Protein AF-A0A6M3L7C9-F1 (afdb_monomer)

Foldseek 3Di:
DPDPPDAFPLVVQLVCLQVPPPPPDPDDDPVVSLVVSLVSNLCCLLVLGAHDLQRVVVCVVPVVQQSRQDDDDQCRVLVSCVSNQVSVSVRSVNSVCSNLVADFQWAAQKAADPVVDGDTDGITTAGARIWDQDPNAIWGFHGADSNNFWTKIFGWDQADADPVRHGDDDTHTPDIDTGGSVNRVVVVVVLVVVLVVVVVVVVVDDVVVVVVCVVVVHDDDPPVVCVVVNVVSCPDPPDD

Secondary structure (DSSP, 8-state):
--------HHHHHHHHHHHHTTTT-SS--HHHHHHHHHHHHHHHHHTT----TTHHHHHHHHTTGGGTSSSSGGGTTHHHHHHHHHTT-HHHHHHHHHHTT----EESSEEE-TTS-S-EESSEE--TTEEEEETTEEEEEEEE-TTSSEEEEEEEPPPPB-TTS-B-S---EEEEEEEEHHHHHHHHHHHHHHHHHHHHHHHH-HHHHHHHHHHHT--PPPHHHHHHHHHHH-------

Solvent-accessible surface area (backbone atoms only — not comparable to full-atom values): 13706 Å² total; per-residue (Å²): 130,85,78,77,83,82,68,38,68,30,51,45,52,37,47,52,51,67,76,56,59,66,80,87,55,97,73,88,54,65,71,60,52,31,50,53,51,41,49,38,50,50,48,26,36,66,72,54,42,54,41,47,56,58,44,49,44,48,45,41,74,73,64,55,27,79,79,41,42,60,52,63,80,94,47,47,36,47,72,56,46,42,48,10,50,73,56,62,19,60,40,45,34,48,5,43,27,54,55,57,58,31,69,85,43,59,43,66,60,30,31,48,56,81,93,76,42,90,56,70,36,76,66,32,66,64,39,76,53,29,28,33,76,52,97,93,36,68,28,31,26,72,48,65,45,83,77,36,65,32,35,34,32,36,26,61,48,85,55,56,56,47,99,86,66,48,73,43,86,73,90,44,76,66,47,82,43,80,45,33,61,66,52,45,52,51,52,52,52,50,51,53,52,49,54,50,51,51,56,53,41,64,77,64,39,77,75,54,47,59,56,51,28,65,73,68,73,45,88,74,72,54,76,73,53,38,54,57,50,48,58,68,70,54,68,78,86,74,85,127

Structure (mmCIF, N/CA/C/O backbone):
data_AF-A0A6M3L7C9-F1
#
_entry.id   AF-A0A6M3L7C9-F1
#
loop_
_atom_site.group_PDB
_atom_site.id
_atom_site.type_symbol
_atom_site.label_atom_id
_atom_site.label_alt_id
_atom_site.label_comp_id
_atom_site.label_asym_id
_atom_site.label_entity_id
_atom_site.label_seq_id
_atom_site.pdbx_PDB_ins_code
_atom_site.Cartn_x
_atom_site.Cartn_y
_atom_site.Cartn_z
_atom_site.occupancy
_atom_site.B_iso_or_equiv
_atom_site.auth_seq_id
_atom_site.auth_comp_id
_atom_site.auth_asym_id
_atom_site.auth_atom_id
_atom_site.pdbx_PDB_model_num
ATOM 1 N N . MET A 1 1 ? 18.687 -25.928 -23.559 1.00 41.38 1 MET A N 1
ATOM 2 C CA . MET A 1 1 ? 17.571 -25.074 -24.014 1.00 41.38 1 MET A CA 1
ATOM 3 C C . MET A 1 1 ? 17.265 -24.131 -22.871 1.00 41.38 1 MET A C 1
ATOM 5 O O . MET A 1 1 ? 16.920 -24.628 -21.810 1.00 41.38 1 MET A O 1
ATOM 9 N N . GLU A 1 2 ? 17.475 -22.826 -23.037 1.00 45.19 2 GLU A N 1
ATOM 10 C CA . GLU A 1 2 ? 16.994 -21.849 -22.053 1.00 45.19 2 GLU A CA 1
ATOM 11 C C . GLU A 1 2 ? 15.467 -21.829 -22.102 1.00 45.19 2 GLU A C 1
ATOM 13 O O . GLU A 1 2 ? 14.866 -21.606 -23.156 1.00 45.19 2 GLU A O 1
ATOM 18 N N . GLU A 1 3 ? 14.839 -22.120 -20.970 1.00 54.12 3 GLU A N 1
ATOM 19 C CA . GLU A 1 3 ? 13.403 -21.968 -20.804 1.00 54.12 3 GLU A CA 1
ATOM 20 C C . GLU A 1 3 ? 13.074 -20.475 -20.915 1.00 54.12 3 GLU A C 1
ATOM 22 O O . GLU A 1 3 ? 13.561 -19.656 -20.135 1.00 54.12 3 GLU A O 1
ATOM 27 N N . LYS A 1 4 ? 12.294 -20.089 -21.932 1.00 68.06 4 LYS A N 1
ATOM 28 C CA . LYS A 1 4 ? 11.839 -18.702 -22.059 1.00 68.06 4 LYS A CA 1
ATOM 29 C C . LYS A 1 4 ? 10.981 -18.380 -20.843 1.00 68.06 4 LYS A C 1
ATOM 31 O O . LYS A 1 4 ? 9.890 -18.930 -20.710 1.00 68.06 4 LYS A O 1
ATOM 36 N N . VAL A 1 5 ? 11.462 -17.469 -19.998 1.00 76.56 5 VAL A N 1
ATOM 37 C CA . VAL A 1 5 ? 10.708 -16.961 -18.849 1.00 76.56 5 VAL A CA 1
ATOM 38 C C . VAL A 1 5 ? 9.358 -16.447 -19.346 1.00 76.56 5 VAL A C 1
ATOM 40 O O . VAL A 1 5 ? 9.282 -15.501 -20.135 1.00 76.56 5 VAL A O 1
ATOM 43 N N . LYS A 1 6 ? 8.283 -17.112 -18.922 1.00 89.69 6 LYS A N 1
ATOM 44 C CA . LYS A 1 6 ? 6.919 -16.716 -19.257 1.00 89.69 6 LYS A CA 1
ATOM 45 C C . LYS A 1 6 ? 6.535 -15.539 -18.367 1.00 89.69 6 LYS A C 1
ATOM 47 O O . LYS A 1 6 ? 6.359 -15.708 -17.169 1.00 89.69 6 LYS A O 1
ATOM 52 N N . LEU A 1 7 ? 6.419 -14.358 -18.965 1.00 94.94 7 LEU A N 1
ATOM 53 C CA . LEU A 1 7 ? 6.000 -13.143 -18.267 1.00 94.94 7 LEU A CA 1
ATOM 54 C C . LEU A 1 7 ? 4.486 -13.160 -18.015 1.00 94.94 7 LEU A C 1
ATOM 56 O O . LEU A 1 7 ? 3.722 -13.615 -18.877 1.00 94.94 7 LEU A O 1
ATOM 60 N N . SER A 1 8 ? 4.044 -12.618 -16.881 1.00 97.12 8 SER A N 1
ATOM 61 C CA . SER A 1 8 ? 2.622 -12.385 -16.611 1.00 97.12 8 SER A CA 1
ATOM 62 C C . SER A 1 8 ? 2.019 -11.384 -17.615 1.00 97.12 8 SER A C 1
ATOM 64 O O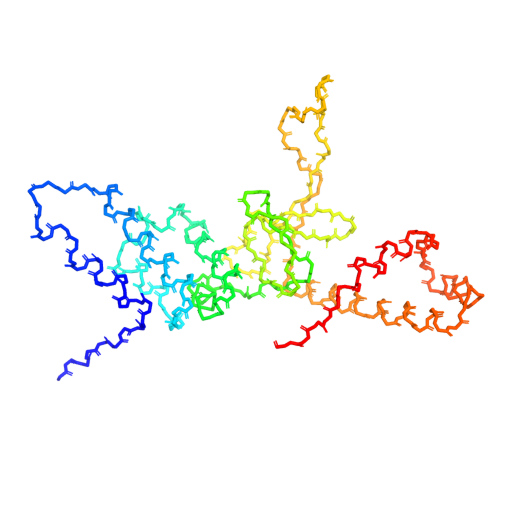 . SER A 1 8 ? 2.759 -10.600 -18.220 1.00 97.12 8 SER A O 1
ATOM 66 N N . PRO A 1 9 ? 0.687 -11.353 -17.812 1.00 97.56 9 PRO A N 1
ATOM 67 C CA . PRO A 1 9 ? 0.050 -10.374 -18.696 1.00 97.56 9 PRO A CA 1
ATOM 68 C C . PRO A 1 9 ? 0.414 -8.919 -18.365 1.00 97.56 9 PRO A C 1
ATOM 70 O O . PRO A 1 9 ? 0.680 -8.129 -19.271 1.00 97.56 9 PRO A O 1
ATOM 73 N N . ALA A 1 10 ? 0.480 -8.573 -17.077 1.00 97.69 10 ALA A N 1
ATOM 74 C CA . ALA A 1 10 ? 0.851 -7.232 -16.644 1.00 97.69 10 ALA A CA 1
ATOM 75 C C . ALA A 1 10 ? 2.303 -6.884 -17.007 1.00 97.69 10 ALA A C 1
ATOM 77 O O . ALA A 1 10 ? 2.578 -5.808 -17.545 1.00 97.69 10 ALA A O 1
ATOM 78 N N . VAL A 1 11 ? 3.233 -7.814 -16.769 1.00 97.75 11 VAL A N 1
ATOM 79 C CA . VAL A 1 11 ? 4.648 -7.621 -17.104 1.00 97.75 11 VAL A CA 1
ATOM 80 C C . VAL A 1 11 ? 4.854 -7.593 -18.616 1.00 97.75 11 VAL A C 1
ATOM 82 O O . VAL A 1 11 ? 5.661 -6.800 -19.088 1.00 97.75 11 VAL A O 1
ATOM 85 N N . GLN A 1 12 ? 4.097 -8.369 -19.399 1.00 97.75 12 GLN A N 1
ATOM 86 C CA . GLN A 1 12 ? 4.143 -8.304 -20.865 1.00 97.75 12 GLN A CA 1
ATOM 87 C C . GLN A 1 12 ? 3.828 -6.897 -21.391 1.00 97.75 12 GLN A C 1
ATOM 89 O O . GLN A 1 12 ? 4.500 -6.436 -22.311 1.00 97.75 12 GLN A O 1
ATOM 94 N N . LEU A 1 13 ? 2.854 -6.186 -20.809 1.00 97.62 13 LEU A N 1
ATOM 95 C CA . LEU A 1 13 ? 2.545 -4.812 -21.221 1.00 97.62 13 LEU A CA 1
ATOM 96 C C . LEU A 1 13 ? 3.715 -3.855 -20.942 1.00 97.62 13 LEU A C 1
ATOM 98 O O . LEU A 1 13 ? 4.108 -3.082 -21.818 1.00 97.62 13 LEU A O 1
ATOM 102 N N . VAL A 1 14 ? 4.300 -3.934 -19.744 1.00 97.19 14 VAL A N 1
ATOM 103 C CA . VAL A 1 14 ? 5.471 -3.126 -19.360 1.00 97.19 14 VAL A CA 1
ATOM 104 C C . VAL A 1 14 ? 6.671 -3.456 -20.257 1.00 97.19 14 VAL A C 1
ATOM 106 O O . VAL A 1 14 ? 7.327 -2.552 -20.775 1.00 97.19 14 VAL A O 1
ATOM 109 N N . ASP A 1 15 ? 6.915 -4.742 -20.508 1.00 96.44 15 ASP A N 1
ATOM 110 C CA . ASP A 1 15 ? 7.990 -5.250 -21.361 1.00 96.44 15 ASP A CA 1
ATOM 111 C C . ASP A 1 15 ? 7.852 -4.781 -22.817 1.00 96.44 15 ASP A C 1
ATOM 113 O O . ASP A 1 15 ? 8.835 -4.367 -23.439 1.00 96.44 15 ASP A O 1
ATOM 117 N N . LEU A 1 16 ? 6.628 -4.772 -23.354 1.00 95.12 16 LEU A N 1
ATOM 118 C CA . LEU A 1 16 ? 6.343 -4.252 -24.690 1.00 95.12 16 LEU A CA 1
ATOM 119 C C . LEU A 1 16 ? 6.720 -2.773 -24.807 1.00 95.12 16 LEU A C 1
ATOM 121 O O . LEU A 1 16 ? 7.355 -2.391 -25.796 1.00 95.12 16 LEU A O 1
A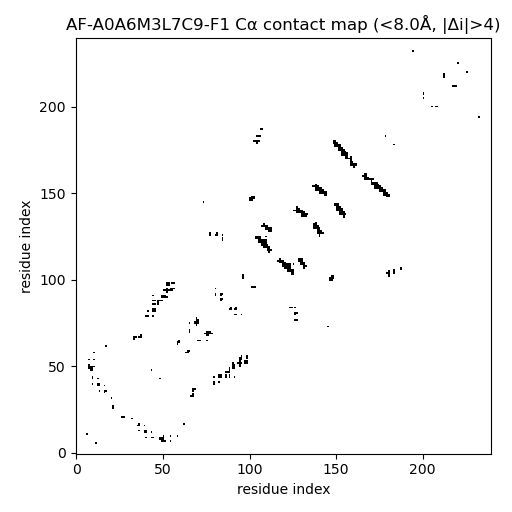TOM 125 N N . VAL A 1 17 ? 6.373 -1.954 -23.809 1.00 94.50 17 VAL A N 1
ATOM 126 C CA . VAL A 1 17 ? 6.731 -0.527 -23.776 1.00 94.50 17 VAL A CA 1
ATOM 127 C C . VAL A 1 17 ? 8.237 -0.349 -23.608 1.00 94.50 17 VAL A C 1
ATOM 129 O O . VAL A 1 17 ? 8.841 0.413 -24.369 1.00 94.50 17 VAL A O 1
ATOM 132 N N . TRP A 1 18 ? 8.863 -1.083 -22.686 1.00 93.50 18 TRP A N 1
ATOM 133 C CA . TRP A 1 18 ? 10.307 -1.047 -22.449 1.00 93.50 18 TRP A CA 1
ATOM 134 C C . TRP A 1 18 ? 11.102 -1.360 -23.720 1.00 93.50 18 TRP A C 1
ATOM 136 O O . TRP A 1 18 ? 11.956 -0.579 -24.139 1.00 93.50 18 TRP A O 1
ATOM 146 N N . ARG A 1 19 ? 10.780 -2.475 -24.386 1.00 90.81 19 ARG A N 1
ATOM 147 C CA . ARG A 1 19 ? 11.529 -2.959 -25.552 1.00 90.81 19 ARG A CA 1
ATOM 148 C C . ARG A 1 19 ? 11.301 -2.140 -26.810 1.00 90.81 19 ARG A C 1
ATOM 150 O O . ARG A 1 19 ? 12.138 -2.216 -27.704 1.00 90.81 19 ARG A O 1
ATOM 157 N N . ASN A 1 20 ? 10.175 -1.443 -26.949 1.00 89.00 20 ASN A N 1
ATOM 158 C CA . ASN A 1 20 ? 9.792 -0.818 -28.222 1.00 89.00 20 ASN A CA 1
ATOM 159 C C . ASN A 1 20 ? 9.717 0.706 -28.191 1.00 89.00 20 ASN A C 1
ATOM 161 O O . ASN A 1 20 ? 9.554 1.330 -29.243 1.00 89.00 20 ASN A O 1
ATOM 165 N N . SER A 1 21 ? 9.904 1.325 -27.029 1.00 83.56 21 SER A N 1
ATOM 166 C CA . SER A 1 21 ? 10.044 2.776 -26.957 1.00 83.56 21 SER A CA 1
ATOM 167 C C . SER A 1 21 ? 11.283 3.258 -27.727 1.00 83.56 21 SER A C 1
ATOM 169 O O . SER A 1 21 ? 12.309 2.590 -27.789 1.00 83.56 21 SER A O 1
ATOM 171 N N . PHE A 1 22 ? 11.168 4.434 -28.349 1.00 70.25 22 PHE A N 1
ATOM 172 C CA . PHE A 1 22 ? 12.219 5.146 -29.105 1.00 70.25 22 PHE A CA 1
ATOM 173 C C . PHE A 1 22 ? 12.798 4.500 -30.365 1.00 70.25 22 PHE A C 1
ATOM 175 O O . PHE A 1 22 ? 13.523 5.187 -31.080 1.00 70.25 22 PHE A O 1
ATOM 182 N N . LYS A 1 23 ? 12.412 3.277 -30.740 1.00 68.12 23 LYS A N 1
ATOM 183 C CA . LYS A 1 23 ? 12.890 2.636 -31.984 1.00 68.12 23 LYS A CA 1
ATOM 184 C C . LYS A 1 23 ? 12.586 3.416 -33.277 1.00 68.12 23 LYS A C 1
ATOM 186 O O . LYS A 1 23 ? 13.189 3.139 -34.304 1.00 68.12 23 LYS A O 1
ATOM 191 N N . GLY A 1 24 ? 11.675 4.392 -33.236 1.00 63.62 24 GLY A N 1
ATOM 192 C CA . GLY A 1 24 ? 11.287 5.220 -34.384 1.00 63.62 24 GLY A CA 1
ATOM 193 C C . GLY A 1 24 ? 11.632 6.713 -34.287 1.00 63.62 24 GLY A C 1
ATOM 194 O O . GLY A 1 24 ? 11.051 7.493 -35.039 1.00 63.62 24 GLY A O 1
ATOM 195 N N . LYS A 1 25 ? 12.485 7.165 -33.350 1.00 61.84 25 LYS A N 1
ATOM 196 C CA . LYS A 1 25 ? 12.753 8.609 -33.141 1.00 61.84 25 LYS A CA 1
ATOM 197 C C . LYS A 1 25 ? 14.244 8.949 -33.078 1.00 61.84 25 LYS A C 1
ATOM 199 O O . LYS A 1 25 ? 15.032 8.181 -32.550 1.00 61.84 25 LYS A O 1
ATOM 204 N N . ARG A 1 26 ? 14.605 10.147 -33.570 1.00 58.53 26 ARG A N 1
ATOM 205 C CA . ARG A 1 26 ? 15.979 10.701 -33.548 1.00 58.53 26 ARG A CA 1
ATOM 206 C C . ARG A 1 26 ? 16.416 11.277 -32.192 1.00 58.53 26 ARG A C 1
ATOM 208 O O . ARG A 1 26 ? 17.604 11.484 -31.997 1.00 58.53 26 ARG A O 1
ATOM 215 N N . VAL A 1 27 ? 1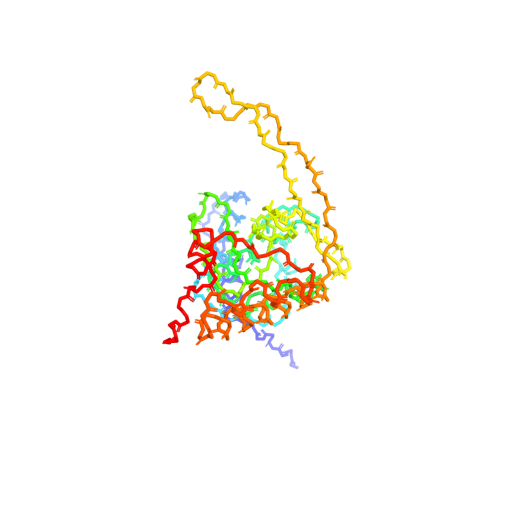5.481 11.569 -31.282 1.00 56.91 27 VAL A N 1
ATOM 216 C CA . VAL A 1 27 ? 15.767 12.181 -29.971 1.00 56.91 27 VAL A CA 1
ATOM 217 C C . VAL A 1 27 ? 15.052 11.403 -28.868 1.00 56.91 27 VAL A C 1
ATOM 219 O O . VAL A 1 27 ? 13.842 11.164 -28.949 1.00 56.91 27 VAL A O 1
ATOM 222 N N . THR A 1 28 ? 15.805 11.032 -27.836 1.00 75.44 28 THR A N 1
ATOM 223 C CA . THR A 1 28 ? 15.341 10.269 -26.672 1.00 75.44 28 THR A CA 1
ATOM 224 C C . THR A 1 28 ? 15.003 11.233 -25.534 1.00 75.44 28 THR A C 1
ATOM 226 O O . THR A 1 28 ? 15.839 12.038 -25.137 1.00 75.44 28 THR A O 1
ATOM 229 N N . SER A 1 29 ? 13.779 11.172 -25.002 1.00 85.31 29 SER A N 1
ATOM 230 C CA . SER A 1 29 ? 13.366 11.951 -23.823 1.00 85.31 29 SER A CA 1
ATOM 231 C C . SER A 1 29 ? 13.081 10.994 -22.674 1.00 85.31 29 SER A C 1
ATOM 233 O O . SER A 1 29 ? 12.076 10.284 -22.699 1.00 85.31 29 SER A O 1
ATOM 235 N N . TRP A 1 30 ? 13.950 10.990 -21.664 1.00 86.50 30 TRP A N 1
ATOM 236 C CA . TRP A 1 30 ? 13.805 10.135 -20.483 1.00 86.50 30 TRP A CA 1
ATOM 237 C C . TRP A 1 30 ? 12.538 10.442 -19.690 1.00 86.50 30 TRP A C 1
ATOM 239 O O . TRP A 1 30 ? 11.843 9.524 -19.282 1.00 86.50 30 TRP A O 1
ATOM 249 N N . THR A 1 31 ? 12.156 11.716 -19.569 1.00 88.88 31 THR A N 1
ATOM 250 C CA . THR A 1 31 ? 10.886 12.109 -18.938 1.00 88.88 31 THR A CA 1
ATOM 251 C C . THR A 1 31 ? 9.694 11.456 -19.629 1.00 88.88 31 THR A C 1
ATOM 253 O O . THR A 1 31 ? 8.826 10.888 -18.972 1.00 88.88 31 THR A O 1
ATOM 256 N N . ARG A 1 32 ? 9.671 11.479 -20.967 1.00 88.38 32 ARG A N 1
ATOM 257 C CA . ARG A 1 32 ? 8.612 10.827 -21.738 1.00 88.38 32 ARG A CA 1
ATOM 258 C C . ARG A 1 32 ? 8.666 9.308 -21.598 1.00 88.38 32 ARG A C 1
ATOM 260 O O . ARG A 1 32 ? 7.611 8.693 -21.517 1.00 88.38 32 ARG A O 1
ATOM 267 N N . PHE A 1 33 ? 9.860 8.712 -21.594 1.00 90.19 33 PHE A N 1
ATOM 268 C CA . PHE A 1 33 ? 10.015 7.267 -21.409 1.00 90.19 33 PHE A CA 1
ATOM 269 C C . PHE A 1 33 ? 9.446 6.805 -20.073 1.00 90.19 33 PHE A C 1
ATOM 271 O O . PHE A 1 33 ? 8.627 5.895 -20.008 1.00 90.19 33 PHE A O 1
ATOM 278 N N . ASN A 1 34 ? 9.860 7.493 -19.014 1.00 92.44 34 ASN A N 1
ATOM 279 C CA . ASN A 1 34 ? 9.463 7.194 -17.655 1.00 92.44 34 ASN A CA 1
ATOM 280 C C . ASN A 1 34 ? 7.952 7.388 -17.508 1.00 92.44 34 ASN A C 1
ATOM 282 O O . ASN A 1 34 ? 7.300 6.544 -16.907 1.00 92.44 34 ASN A O 1
ATOM 286 N N . GLY A 1 35 ? 7.386 8.427 -18.136 1.00 92.12 35 GLY A N 1
ATOM 287 C CA . GLY A 1 35 ? 5.939 8.637 -18.216 1.00 92.12 35 GLY A CA 1
ATOM 288 C C . GLY A 1 35 ? 5.186 7.477 -18.880 1.00 92.12 35 GLY A C 1
ATOM 289 O O . GLY A 1 35 ? 4.223 6.977 -18.316 1.00 92.12 35 GLY A O 1
ATOM 290 N N . VAL A 1 36 ? 5.647 6.966 -20.027 1.00 93.38 36 VAL A N 1
ATOM 291 C CA . VAL A 1 36 ? 4.935 5.851 -20.686 1.00 93.38 36 VAL A CA 1
ATOM 292 C C . VAL A 1 36 ? 5.059 4.524 -19.931 1.00 93.38 36 VAL A C 1
ATOM 294 O O . VAL A 1 36 ? 4.118 3.737 -19.947 1.00 93.38 36 VAL A O 1
ATOM 297 N N . LEU A 1 37 ? 6.177 4.266 -19.242 1.00 95.31 37 LEU A N 1
ATOM 298 C CA . LEU A 1 37 ? 6.311 3.096 -18.359 1.00 95.31 37 LEU A CA 1
ATOM 299 C C . LEU A 1 37 ? 5.389 3.212 -17.140 1.00 95.31 37 LEU A C 1
ATOM 301 O O . LEU A 1 37 ? 4.738 2.243 -16.746 1.00 95.31 37 LEU A O 1
ATOM 305 N N . GLN A 1 38 ? 5.302 4.420 -16.584 1.00 95.44 38 GLN A N 1
ATOM 306 C CA . GLN A 1 38 ? 4.380 4.770 -15.513 1.00 95.44 38 GLN A CA 1
ATOM 307 C C . GLN A 1 38 ? 2.923 4.495 -15.887 1.00 95.44 38 GLN A C 1
ATOM 309 O O . GLN A 1 38 ? 2.203 3.865 -15.106 1.00 95.44 38 GLN A O 1
ATOM 314 N N . ASP A 1 39 ? 2.520 4.940 -17.075 1.00 95.94 39 ASP A N 1
ATOM 315 C CA . ASP A 1 39 ? 1.176 4.743 -17.609 1.00 95.94 39 ASP A CA 1
ATOM 316 C C . ASP A 1 39 ? 0.911 3.265 -17.911 1.00 95.94 39 ASP A C 1
ATOM 318 O O . ASP A 1 39 ? -0.162 2.763 -17.597 1.00 95.94 39 ASP A O 1
ATOM 322 N N . ALA A 1 40 ? 1.892 2.538 -18.453 1.00 97.62 40 ALA A N 1
ATOM 323 C CA . ALA A 1 40 ? 1.754 1.117 -18.769 1.00 97.62 40 ALA A CA 1
ATOM 324 C C . ALA A 1 40 ? 1.481 0.263 -17.523 1.00 97.62 40 ALA A C 1
ATOM 326 O O . ALA A 1 40 ? 0.548 -0.540 -17.518 1.00 97.62 40 ALA A O 1
ATOM 327 N N . LEU A 1 41 ? 2.257 0.456 -16.449 1.00 98.31 41 LEU A N 1
ATOM 328 C CA . LEU A 1 41 ? 2.025 -0.262 -15.194 1.00 98.31 41 LEU A CA 1
ATOM 329 C C . LEU A 1 41 ? 0.706 0.170 -14.538 1.00 98.31 41 LEU A C 1
ATOM 331 O O . LEU A 1 41 ? -0.039 -0.675 -14.044 1.00 98.31 41 LEU A O 1
ATOM 335 N N . GLY A 1 42 ? 0.392 1.469 -14.565 1.00 97.75 42 GLY A N 1
ATOM 336 C CA . GLY A 1 42 ? -0.888 1.983 -14.079 1.00 97.75 42 GLY A CA 1
ATOM 337 C C . GLY A 1 42 ? -2.082 1.351 -14.801 1.00 97.75 42 GLY A C 1
ATOM 338 O O . GLY A 1 42 ? -3.003 0.863 -14.147 1.00 97.75 42 GLY A O 1
ATOM 339 N N . LEU A 1 43 ? -2.019 1.276 -16.133 1.00 98.12 43 LEU A N 1
ATOM 340 C CA . LEU A 1 43 ? -3.043 0.677 -16.984 1.00 98.12 43 LEU A CA 1
ATOM 341 C C . LEU A 1 43 ? -3.175 -0.830 -16.750 1.00 98.12 43 LEU A C 1
ATOM 343 O O . LEU A 1 43 ? -4.293 -1.327 -16.685 1.00 98.12 43 LEU A O 1
ATOM 347 N N . ALA A 1 44 ? -2.065 -1.558 -16.581 1.00 98.50 44 ALA A N 1
ATOM 348 C CA . ALA A 1 44 ? -2.110 -2.983 -16.249 1.00 98.50 44 ALA A CA 1
ATOM 349 C C . ALA A 1 44 ? -2.885 -3.235 -14.944 1.00 98.50 44 ALA A C 1
ATOM 351 O O . ALA A 1 44 ? -3.702 -4.155 -14.862 1.00 98.50 44 ALA A O 1
ATOM 352 N N . ILE A 1 45 ? -2.655 -2.395 -13.930 1.00 98.44 45 ILE A N 1
ATOM 353 C CA . ILE A 1 45 ? -3.340 -2.489 -12.638 1.00 98.44 45 ILE A CA 1
ATOM 354 C C . ILE A 1 45 ? -4.824 -2.158 -12.785 1.00 98.44 45 ILE A C 1
ATOM 356 O O . ILE A 1 45 ? -5.660 -2.948 -12.344 1.00 98.44 45 ILE A O 1
ATOM 360 N N . GLU A 1 46 ? -5.136 -1.018 -13.403 1.00 97.06 46 GLU A N 1
ATOM 361 C CA . GLU A 1 46 ? -6.501 -0.512 -13.585 1.00 97.06 46 GLU A CA 1
ATOM 362 C C . GLU A 1 46 ? -7.362 -1.442 -14.444 1.00 97.06 46 GLU A C 1
ATOM 364 O O . GLU A 1 46 ? -8.513 -1.706 -14.106 1.00 97.06 46 GLU A O 1
ATOM 369 N N . ALA A 1 47 ? -6.787 -2.019 -15.501 1.00 97.75 47 ALA A N 1
ATOM 370 C CA . ALA A 1 47 ? -7.456 -2.997 -16.354 1.00 97.75 47 ALA A CA 1
ATOM 371 C C . ALA A 1 47 ? -7.655 -4.369 -15.678 1.00 97.75 47 ALA A C 1
ATOM 373 O O . ALA A 1 47 ? -8.220 -5.273 -16.292 1.00 97.75 47 ALA A O 1
ATOM 374 N N . GLY A 1 48 ? -7.176 -4.558 -14.442 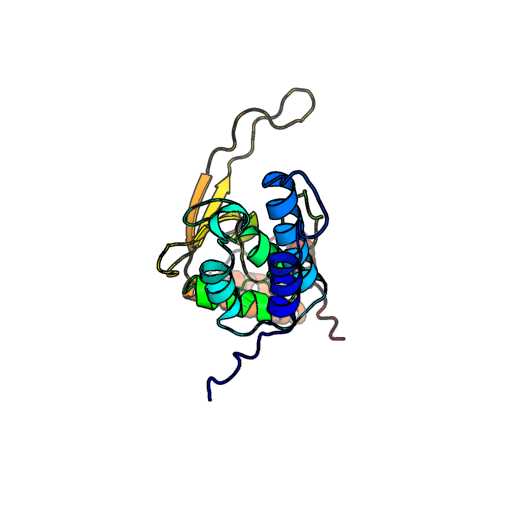1.00 97.62 48 GLY A N 1
ATOM 375 C CA . GLY A 1 48 ? -7.313 -5.820 -13.716 1.00 97.62 48 GLY A CA 1
ATOM 376 C C . GLY A 1 48 ? -6.451 -6.953 -14.278 1.00 97.62 48 GLY A C 1
ATOM 377 O O . GLY A 1 48 ? -6.803 -8.120 -14.111 1.00 97.62 48 GLY A O 1
ATOM 378 N N . MET A 1 49 ? -5.338 -6.640 -14.956 1.00 98.50 49 MET A N 1
ATOM 379 C CA . MET A 1 49 ? -4.423 -7.674 -15.449 1.00 98.50 49 MET A CA 1
ATOM 380 C C . MET A 1 49 ? -3.849 -8.478 -14.281 1.00 98.50 49 MET A C 1
ATOM 382 O O . MET A 1 49 ? -3.607 -7.937 -13.199 1.00 98.50 49 MET A O 1
ATOM 386 N N . ILE A 1 50 ? -3.627 -9.773 -14.519 1.00 98.06 50 ILE A N 1
ATOM 387 C CA . ILE A 1 50 ? -3.061 -10.683 -13.523 1.00 98.06 50 ILE A CA 1
ATOM 388 C C . ILE A 1 50 ? -1.566 -10.402 -13.370 1.00 98.06 50 ILE A C 1
ATOM 390 O O . ILE A 1 50 ? -0.839 -10.339 -14.365 1.00 98.06 50 ILE A O 1
ATOM 394 N N . PHE A 1 51 ? -1.141 -10.284 -12.115 1.00 98.50 51 PHE A N 1
ATOM 395 C CA . PHE A 1 51 ? 0.254 -10.255 -11.701 1.00 98.50 51 PHE A CA 1
ATOM 396 C C . PHE A 1 51 ? 0.626 -11.578 -11.034 1.00 98.50 51 PHE A C 1
ATOM 398 O O . PHE A 1 51 ? -0.116 -12.091 -10.192 1.00 98.50 51 PHE A O 1
ATOM 405 N N . ASP A 1 52 ? 1.809 -12.084 -11.351 1.00 98.19 52 ASP A N 1
ATOM 406 C CA . ASP A 1 52 ? 2.461 -13.111 -10.557 1.00 98.19 52 ASP A CA 1
ATOM 407 C C . ASP A 1 52 ? 3.117 -12.482 -9.321 1.00 98.19 52 ASP A C 1
ATOM 409 O O . ASP A 1 52 ? 3.466 -11.296 -9.269 1.00 98.19 52 ASP A O 1
ATOM 413 N N . LYS A 1 53 ? 3.311 -13.301 -8.284 1.00 97.44 53 LYS A N 1
ATOM 414 C CA . LYS A 1 53 ? 3.791 -12.850 -6.968 1.00 97.44 53 LYS A CA 1
ATOM 415 C C . LYS A 1 53 ? 5.156 -12.145 -7.016 1.00 97.44 53 LYS A C 1
ATOM 417 O O . LYS A 1 53 ? 5.431 -11.316 -6.158 1.00 97.44 53 LYS A O 1
ATOM 422 N N . ALA A 1 54 ? 6.003 -12.477 -7.988 1.00 97.75 54 ALA A N 1
ATOM 423 C CA . ALA A 1 54 ? 7.339 -11.902 -8.136 1.00 97.75 54 ALA A CA 1
ATOM 424 C C . ALA A 1 54 ? 7.391 -10.687 -9.082 1.00 97.75 54 ALA A C 1
ATOM 426 O O . ALA A 1 54 ? 8.455 -10.093 -9.231 1.00 97.75 54 ALA A O 1
ATOM 427 N N . ASP A 1 55 ? 6.278 -10.295 -9.711 1.00 98.38 55 ASP A N 1
ATOM 428 C CA . ASP A 1 55 ? 6.288 -9.301 -10.790 1.00 98.38 55 ASP A CA 1
ATOM 429 C C . ASP A 1 55 ? 6.799 -7.926 -10.373 1.00 98.38 55 ASP A C 1
ATOM 431 O O . ASP A 1 55 ? 7.577 -7.332 -11.110 1.00 98.38 55 ASP A O 1
ATOM 435 N N . PHE A 1 56 ? 6.414 -7.404 -9.204 1.00 97.88 56 PHE A N 1
ATOM 436 C CA . PHE A 1 56 ? 6.934 -6.105 -8.756 1.00 97.88 56 PHE A CA 1
ATOM 437 C C . PHE A 1 56 ? 8.451 -6.134 -8.521 1.00 97.88 56 PHE A C 1
ATOM 439 O O . PHE A 1 56 ? 9.135 -5.180 -8.889 1.00 97.88 56 PHE A O 1
ATOM 446 N N . GLN A 1 57 ? 8.987 -7.235 -7.980 1.00 97.12 57 GLN A N 1
ATOM 447 C CA . GLN A 1 57 ? 10.435 -7.432 -7.849 1.00 97.12 57 GLN A CA 1
ATOM 448 C C . GLN A 1 57 ? 11.089 -7.547 -9.233 1.00 97.12 57 GLN A C 1
ATOM 450 O O . GLN A 1 57 ? 12.068 -6.864 -9.516 1.00 97.12 57 GLN A O 1
ATOM 455 N N . PHE A 1 58 ? 10.509 -8.344 -10.131 1.00 97.44 58 PHE A N 1
ATOM 456 C CA . PHE A 1 58 ? 11.010 -8.502 -11.493 1.00 97.44 58 PHE A CA 1
ATOM 457 C C . PHE A 1 58 ? 11.034 -7.172 -12.260 1.00 97.44 58 PHE A C 1
ATOM 459 O O . PHE A 1 58 ? 12.025 -6.859 -12.918 1.00 97.44 58 PHE A O 1
ATOM 466 N N . ILE A 1 59 ? 9.971 -6.367 -12.148 1.00 97.06 59 ILE A N 1
ATOM 467 C CA . ILE A 1 59 ? 9.884 -5.027 -12.739 1.00 97.06 59 ILE A CA 1
ATOM 468 C C . ILE A 1 59 ? 10.955 -4.114 -12.144 1.00 97.06 59 ILE A C 1
ATOM 470 O O . ILE A 1 59 ? 11.607 -3.374 -12.887 1.00 97.06 59 ILE A O 1
ATOM 474 N N . ASN A 1 60 ? 11.150 -4.182 -10.823 1.00 95.94 60 ASN A N 1
ATOM 475 C CA . ASN A 1 60 ? 12.192 -3.436 -10.135 1.00 95.94 60 ASN A CA 1
ATOM 476 C C . ASN A 1 60 ? 13.576 -3.697 -10.727 1.00 95.94 60 ASN A C 1
ATOM 478 O O . ASN A 1 60 ? 14.277 -2.750 -11.097 1.00 95.94 60 ASN A O 1
ATOM 482 N N . ASP A 1 61 ? 13.912 -4.971 -10.874 1.00 95.56 61 ASP A N 1
ATOM 483 C CA . ASP A 1 61 ? 15.249 -5.408 -11.260 1.00 95.56 61 ASP A CA 1
ATOM 484 C C . ASP A 1 61 ? 15.495 -5.257 -12.766 1.00 95.56 61 ASP A C 1
ATOM 486 O O . ASP A 1 61 ? 16.589 -4.886 -13.188 1.00 95.56 61 ASP A O 1
ATOM 490 N N . SER A 1 62 ? 14.469 -5.498 -13.586 1.00 95.12 62 SER A N 1
ATOM 491 C CA . SER A 1 62 ? 14.616 -5.595 -15.045 1.00 95.12 62 SER A CA 1
ATOM 492 C C . SER A 1 62 ? 14.404 -4.272 -15.776 1.00 95.12 62 SER A C 1
ATOM 494 O O . SER A 1 62 ? 14.947 -4.081 -16.865 1.00 95.12 62 SER A O 1
ATOM 496 N N . TYR A 1 63 ? 13.613 -3.357 -15.208 1.00 94.12 63 TYR A N 1
ATOM 497 C CA . TYR A 1 63 ? 13.163 -2.148 -15.910 1.00 94.12 63 TYR A CA 1
ATOM 498 C C . TYR A 1 63 ? 13.571 -0.854 -15.211 1.00 94.12 63 TYR A C 1
ATOM 500 O O . TYR A 1 63 ? 12.984 0.192 -15.471 1.00 94.12 63 TYR A O 1
ATOM 508 N N . GLN A 1 64 ? 14.577 -0.900 -14.333 1.00 90.81 64 GLN A N 1
ATOM 509 C CA . GLN A 1 64 ? 15.105 0.266 -13.616 1.00 90.81 64 GLN A CA 1
ATOM 510 C C . GLN A 1 64 ? 14.006 1.081 -12.915 1.00 90.81 64 GLN A C 1
ATOM 512 O O . GLN A 1 64 ? 13.919 2.308 -13.038 1.00 90.81 64 GLN A O 1
ATOM 517 N N . PHE A 1 65 ? 13.141 0.380 -12.184 1.00 94.38 65 PHE A N 1
ATOM 518 C CA . PHE A 1 65 ? 11.946 0.963 -11.577 1.00 94.38 65 PHE A CA 1
ATOM 519 C C . PHE A 1 65 ? 12.246 2.160 -10.672 1.00 94.38 65 PHE A C 1
ATOM 521 O O . PHE A 1 65 ? 11.415 3.048 -10.570 1.00 94.38 65 PHE A O 1
ATOM 528 N N . GLY A 1 66 ? 13.443 2.271 -10.089 1.00 92.06 66 GLY A N 1
ATOM 529 C CA . GLY A 1 66 ? 13.851 3.448 -9.313 1.00 92.06 66 GLY A CA 1
ATOM 530 C C . GLY A 1 66 ? 13.762 4.793 -10.058 1.00 92.06 66 GLY A C 1
ATOM 531 O O . GLY A 1 66 ? 13.580 5.819 -9.414 1.00 92.06 66 GLY A O 1
ATOM 532 N N . TYR A 1 67 ? 13.833 4.820 -11.397 1.00 90.50 67 TYR A N 1
ATOM 533 C CA . TYR A 1 67 ? 13.753 6.074 -12.170 1.00 90.50 67 TYR A CA 1
ATOM 534 C C . TYR A 1 67 ? 12.330 6.532 -12.494 1.00 90.50 67 TYR A C 1
ATOM 536 O O . TYR A 1 67 ? 12.117 7.691 -12.859 1.00 90.50 67 TYR A O 1
ATOM 544 N N . TRP A 1 68 ? 11.356 5.625 -12.439 1.00 93.44 68 TRP A N 1
ATOM 545 C CA . TRP A 1 68 ? 10.001 5.899 -12.923 1.00 93.44 68 TRP A CA 1
ATOM 546 C C . TRP A 1 68 ? 8.898 5.316 -12.039 1.00 93.44 68 TRP A C 1
ATOM 548 O O . TRP A 1 68 ? 7.735 5.666 -12.204 1.00 93.44 68 TRP A O 1
ATOM 558 N N . GLY A 1 69 ? 9.230 4.492 -11.056 1.00 91.06 69 GLY A N 1
ATOM 559 C CA . GLY A 1 69 ? 8.316 3.808 -10.146 1.00 91.06 69 GLY A CA 1
ATOM 560 C C . GLY A 1 69 ? 7.643 4.715 -9.111 1.00 91.06 69 GLY A C 1
ATOM 561 O O . GLY A 1 69 ? 6.884 4.237 -8.266 1.00 91.06 69 GLY A O 1
ATOM 562 N N . GLY A 1 70 ? 7.890 6.023 -9.178 1.00 85.00 70 GLY A N 1
ATOM 563 C CA . GLY A 1 70 ? 7.395 7.023 -8.241 1.00 85.00 70 GLY A CA 1
ATOM 564 C C . GLY A 1 70 ? 8.516 7.555 -7.358 1.00 85.00 70 GLY A C 1
ATOM 565 O O . GLY A 1 70 ? 9.616 7.797 -7.843 1.00 85.00 70 GLY A O 1
ATOM 566 N N . ASN A 1 71 ? 8.203 7.767 -6.081 1.00 79.38 71 ASN A N 1
ATOM 567 C CA . ASN A 1 71 ? 9.142 8.276 -5.081 1.00 79.38 71 ASN A CA 1
ATOM 568 C C . ASN A 1 71 ? 10.304 7.296 -4.834 1.00 79.38 71 ASN A C 1
ATOM 570 O O . ASN A 1 71 ? 10.247 6.139 -5.237 1.00 79.38 71 ASN A O 1
ATOM 574 N N . ASP A 1 72 ? 11.345 7.749 -4.148 1.00 78.50 72 ASP A N 1
ATOM 575 C CA . ASP A 1 72 ? 12.527 6.959 -3.814 1.00 78.50 72 ASP A CA 1
ATOM 576 C C . ASP A 1 72 ? 12.405 6.223 -2.463 1.00 78.50 72 ASP A C 1
ATOM 578 O O . ASP A 1 72 ? 11.429 6.349 -1.714 1.00 78.50 72 ASP A O 1
ATOM 582 N N . GLY A 1 73 ? 13.400 5.374 -2.179 1.00 81.81 73 GLY A N 1
ATOM 583 C CA . GLY A 1 73 ? 13.540 4.662 -0.909 1.00 81.81 73 GLY A CA 1
ATOM 584 C C . GLY A 1 73 ? 12.305 3.844 -0.514 1.00 81.81 73 GLY A C 1
ATOM 585 O O . GLY A 1 73 ? 11.761 3.060 -1.298 1.00 81.81 73 GLY A O 1
ATOM 586 N N . HIS A 1 74 ? 11.849 4.031 0.726 1.00 77.94 74 HIS A N 1
ATOM 587 C CA . HIS A 1 74 ? 10.706 3.302 1.281 1.00 77.94 74 HIS A CA 1
ATOM 588 C C . HIS A 1 74 ? 9.370 3.631 0.585 1.00 77.94 74 HIS A C 1
ATOM 590 O O . HIS A 1 74 ? 8.447 2.823 0.649 1.00 77.94 74 HIS A O 1
ATOM 596 N N . MET A 1 75 ? 9.278 4.760 -0.131 1.00 85.69 75 MET A N 1
ATOM 597 C CA . MET A 1 75 ? 8.073 5.193 -0.853 1.00 85.69 75 MET A CA 1
ATOM 598 C C . MET A 1 75 ? 7.994 4.656 -2.294 1.00 85.69 75 MET A C 1
ATOM 600 O O . MET A 1 75 ? 6.980 4.853 -2.975 1.00 85.69 75 MET A O 1
ATOM 604 N N . LEU A 1 76 ? 9.044 3.980 -2.777 1.00 93.06 76 LEU A N 1
ATOM 605 C CA . LEU A 1 76 ? 9.099 3.463 -4.143 1.00 93.06 76 LEU A CA 1
ATOM 606 C C . LEU A 1 76 ? 7.962 2.480 -4.413 1.00 93.06 76 LEU A C 1
ATOM 608 O O . LEU A 1 76 ? 7.837 1.453 -3.744 1.00 93.06 76 LEU A O 1
ATOM 612 N N . GLY A 1 77 ? 7.158 2.796 -5.428 1.00 94.50 77 GLY A N 1
ATOM 613 C CA . GLY A 1 77 ? 6.032 1.992 -5.881 1.00 94.50 77 GLY A CA 1
ATOM 614 C C . GLY A 1 77 ? 4.728 2.152 -5.088 1.00 94.50 77 GLY A C 1
ATOM 615 O O . GLY A 1 77 ? 3.714 1.602 -5.516 1.00 94.50 77 GLY A O 1
ATOM 616 N N . GLU A 1 78 ? 4.693 2.929 -3.996 1.00 94.12 78 GLU A N 1
ATOM 617 C CA . GLU A 1 78 ? 3.493 3.089 -3.144 1.00 94.12 78 GLU A CA 1
ATOM 618 C C . GLU A 1 78 ? 2.266 3.582 -3.918 1.00 94.12 78 GLU A C 1
ATOM 620 O O . GLU A 1 78 ? 1.140 3.156 -3.658 1.00 94.12 78 GLU A O 1
ATOM 625 N N . ARG A 1 79 ? 2.478 4.421 -4.941 1.00 92.44 79 ARG A N 1
ATOM 626 C CA . ARG A 1 79 ? 1.401 4.872 -5.833 1.00 92.44 79 ARG A CA 1
ATOM 627 C C . ARG A 1 79 ? 0.677 3.702 -6.509 1.00 92.44 79 ARG A C 1
ATOM 629 O O . ARG A 1 79 ? -0.541 3.731 -6.640 1.00 92.44 79 ARG A O 1
ATOM 636 N N . TYR A 1 80 ? 1.409 2.661 -6.910 1.00 96.06 80 TYR A N 1
ATOM 637 C CA . TYR A 1 80 ? 0.839 1.506 -7.600 1.00 96.06 80 TYR A CA 1
ATOM 638 C C . TYR A 1 80 ? 0.157 0.559 -6.624 1.00 96.06 80 TYR A C 1
ATOM 640 O O . TYR A 1 80 ? -0.855 -0.037 -6.974 1.00 96.06 80 TYR A O 1
ATOM 648 N N . TYR A 1 81 ? 0.646 0.468 -5.387 1.00 95.81 81 TYR A N 1
ATOM 649 C CA . TYR A 1 81 ? -0.049 -0.269 -4.335 1.00 95.81 81 TYR A CA 1
ATOM 650 C C . TYR A 1 81 ? -1.386 0.392 -3.966 1.00 95.81 81 TYR A C 1
ATOM 652 O O . TYR A 1 81 ? -2.403 -0.294 -3.812 1.00 95.81 81 TYR A O 1
ATOM 660 N N . ALA A 1 82 ? -1.417 1.729 -3.920 1.00 92.88 82 ALA A N 1
ATOM 661 C CA . ALA A 1 82 ? -2.649 2.498 -3.772 1.00 92.88 82 ALA A CA 1
ATOM 662 C C . ALA A 1 82 ? -3.613 2.275 -4.949 1.00 92.88 82 ALA A C 1
ATOM 664 O O . ALA A 1 82 ? -4.790 1.991 -4.722 1.00 92.88 82 ALA A O 1
ATOM 665 N N . MET A 1 83 ? -3.121 2.311 -6.194 1.00 93.62 83 MET A N 1
ATOM 666 C CA . MET A 1 83 ? -3.930 1.986 -7.379 1.00 93.62 83 MET A CA 1
ATOM 667 C C . MET A 1 83 ? -4.468 0.551 -7.339 1.00 93.62 83 MET A C 1
ATOM 669 O O . MET A 1 83 ? -5.655 0.343 -7.570 1.00 93.62 83 MET A O 1
ATOM 673 N N . ALA A 1 84 ? -3.632 -0.434 -7.001 1.00 95.88 84 ALA A N 1
ATOM 674 C CA . ALA A 1 84 ? -4.025 -1.840 -6.920 1.00 95.88 84 ALA A CA 1
ATOM 675 C C . ALA A 1 84 ? -5.134 -2.056 -5.891 1.00 95.88 84 ALA A C 1
ATOM 677 O O . ALA A 1 84 ? -6.114 -2.751 -6.159 1.00 95.88 84 ALA A O 1
ATOM 678 N N . THR A 1 85 ? -5.018 -1.393 -4.741 1.00 93.31 85 THR A N 1
ATOM 679 C CA . THR A 1 85 ? -6.045 -1.414 -3.700 1.00 93.31 85 THR A CA 1
ATOM 680 C C . THR A 1 85 ? -7.341 -0.762 -4.176 1.00 93.31 85 THR A C 1
ATOM 682 O O . THR A 1 85 ? -8.409 -1.355 -4.026 1.00 93.31 85 THR A O 1
ATOM 685 N N . ARG A 1 86 ? -7.255 0.423 -4.794 1.00 89.00 86 ARG A N 1
ATOM 686 C CA . ARG A 1 86 ? -8.412 1.171 -5.307 1.00 89.00 86 ARG A CA 1
ATOM 687 C C . ARG A 1 86 ? -9.189 0.380 -6.356 1.00 89.00 86 ARG A C 1
ATOM 689 O O . ARG A 1 86 ? -10.401 0.232 -6.241 1.00 89.00 86 ARG A O 1
ATOM 696 N N . TYR A 1 87 ? -8.488 -0.158 -7.350 1.00 92.00 87 TYR A N 1
ATOM 697 C CA . TYR A 1 87 ? -9.085 -0.938 -8.435 1.00 92.00 87 TYR A CA 1
ATOM 698 C C . TYR A 1 87 ? -9.349 -2.398 -8.052 1.00 92.00 87 TYR A C 1
ATOM 700 O O . TYR A 1 87 ? -9.744 -3.196 -8.898 1.00 92.00 87 TYR A O 1
ATOM 708 N N . LYS A 1 88 ? -9.149 -2.763 -6.776 1.00 93.06 88 LYS A N 1
ATOM 709 C CA . LYS A 1 88 ? -9.357 -4.118 -6.246 1.00 93.06 88 LYS A CA 1
ATOM 710 C C . LYS A 1 88 ? -8.593 -5.192 -7.037 1.00 93.06 88 LYS A C 1
ATOM 712 O O . LYS A 1 88 ? -9.004 -6.352 -7.066 1.00 93.06 88 LYS A O 1
ATOM 717 N N . ASN A 1 89 ? -7.452 -4.834 -7.632 1.00 97.19 89 ASN A N 1
ATOM 718 C CA . ASN A 1 89 ? -6.561 -5.782 -8.290 1.00 97.19 89 ASN A CA 1
ATOM 719 C C . ASN A 1 89 ? -5.728 -6.511 -7.225 1.00 97.19 89 ASN A C 1
ATOM 721 O O . ASN A 1 89 ? -4.602 -6.132 -6.896 1.00 97.19 89 ASN A O 1
ATOM 725 N N . VAL A 1 90 ? -6.319 -7.568 -6.664 1.00 97.00 90 VAL A N 1
ATOM 726 C CA . VAL A 1 90 ? -5.731 -8.349 -5.566 1.00 97.00 90 VAL A CA 1
ATOM 727 C C . VAL A 1 90 ? -4.376 -8.943 -5.951 1.00 97.00 90 VAL A C 1
ATOM 729 O O . VAL A 1 90 ? -3.476 -8.954 -5.113 1.00 97.00 90 VAL A O 1
ATOM 732 N N . SER A 1 91 ? -4.208 -9.389 -7.201 1.00 98.44 91 SER A N 1
ATOM 733 C CA . SER A 1 91 ? -2.944 -9.968 -7.671 1.00 98.44 91 SER A CA 1
ATOM 734 C C . SER A 1 91 ? -1.807 -8.940 -7.672 1.00 98.44 91 SER A C 1
ATOM 736 O O . SER A 1 91 ? -0.722 -9.220 -7.162 1.00 98.44 91 SER A O 1
ATOM 738 N N . ALA A 1 92 ? -2.079 -7.709 -8.121 1.00 98.50 92 ALA A N 1
ATOM 739 C CA . ALA A 1 92 ? -1.123 -6.608 -8.061 1.00 98.50 92 ALA A CA 1
ATOM 740 C C . ALA A 1 92 ? -0.765 -6.246 -6.611 1.00 98.50 92 ALA A C 1
ATOM 742 O O . ALA A 1 92 ? 0.413 -6.084 -6.290 1.00 98.50 92 ALA A O 1
ATOM 743 N N . SER A 1 93 ? -1.759 -6.176 -5.713 1.00 98.25 93 SER A N 1
ATOM 744 C CA . SER A 1 93 ? -1.509 -5.943 -4.284 1.00 98.25 93 SER A CA 1
ATOM 745 C C . SER A 1 93 ? -0.613 -7.023 -3.678 1.00 98.25 93 SER A C 1
ATOM 747 O O . SER A 1 93 ? 0.348 -6.693 -2.996 1.00 98.25 93 SER A O 1
ATOM 749 N N . GLN A 1 94 ? -0.887 -8.300 -3.954 1.00 98.38 94 GLN A N 1
ATOM 750 C CA . GLN A 1 94 ? -0.106 -9.427 -3.434 1.00 98.38 94 GLN A CA 1
ATOM 751 C C . GLN A 1 94 ? 1.324 -9.454 -3.976 1.00 98.38 94 GLN A C 1
ATOM 753 O O . GLN A 1 94 ? 2.255 -9.782 -3.242 1.00 98.38 94 GLN A O 1
ATOM 758 N N . SER A 1 95 ? 1.504 -9.108 -5.251 1.00 98.56 95 SER A N 1
ATOM 759 C CA . SER A 1 95 ? 2.826 -8.998 -5.865 1.00 98.56 95 SER A CA 1
ATOM 760 C C . SER A 1 95 ? 3.643 -7.868 -5.225 1.00 98.56 95 SER A C 1
ATOM 762 O O . SER A 1 95 ? 4.799 -8.066 -4.848 1.00 98.56 95 SER A O 1
ATOM 764 N N . PHE A 1 96 ? 3.021 -6.710 -4.980 1.00 97.75 96 PHE A N 1
ATOM 765 C CA . PHE A 1 96 ? 3.659 -5.605 -4.260 1.00 97.75 96 PHE A CA 1
ATOM 766 C C . PHE A 1 96 ? 3.987 -5.961 -2.801 1.00 97.75 96 PHE A C 1
ATOM 768 O O . PHE A 1 96 ? 5.094 -5.699 -2.334 1.00 97.75 96 PHE A O 1
ATOM 775 N N . GLU A 1 97 ? 3.045 -6.574 -2.079 1.00 97.12 97 GLU A N 1
ATOM 776 C CA . GLU A 1 97 ? 3.227 -7.055 -0.702 1.00 97.12 97 GLU A CA 1
ATOM 777 C C . GLU A 1 97 ? 4.401 -8.035 -0.602 1.00 97.12 97 GLU A C 1
ATOM 779 O O . GLU A 1 97 ? 5.223 -7.922 0.305 1.00 97.12 97 GLU A O 1
ATOM 784 N N . ALA A 1 98 ? 4.519 -8.960 -1.559 1.00 97.25 98 ALA A N 1
ATOM 785 C CA . ALA A 1 98 ? 5.629 -9.902 -1.625 1.00 97.25 98 ALA A CA 1
ATOM 786 C C . ALA A 1 98 ? 6.965 -9.198 -1.893 1.00 97.25 98 ALA A C 1
ATOM 788 O O . ALA A 1 98 ? 7.944 -9.480 -1.205 1.00 97.25 98 ALA A O 1
ATOM 789 N N . TRP A 1 99 ? 6.992 -8.256 -2.840 1.00 96.00 99 TRP A N 1
ATOM 790 C CA . TRP A 1 99 ? 8.179 -7.462 -3.151 1.00 96.00 99 TRP A CA 1
ATOM 791 C C . TRP A 1 99 ? 8.671 -6.650 -1.945 1.00 96.00 99 TRP A C 1
ATOM 793 O O . TRP A 1 99 ? 9.855 -6.662 -1.620 1.00 96.00 99 TRP A O 1
ATOM 803 N N . LYS A 1 100 ? 7.756 -5.983 -1.238 1.00 94.00 100 LYS A N 1
ATOM 804 C CA . LYS A 1 100 ? 8.068 -5.171 -0.052 1.00 94.00 100 LYS A CA 1
ATOM 805 C C . LYS A 1 100 ? 8.151 -5.972 1.247 1.00 94.00 100 LYS A C 1
ATOM 807 O O . LYS A 1 100 ? 8.325 -5.359 2.293 1.00 94.00 100 LYS A O 1
ATOM 812 N N . GLN A 1 101 ? 7.971 -7.294 1.197 1.00 94.06 101 GLN A N 1
ATOM 813 C CA . GLN A 1 101 ? 7.904 -8.177 2.370 1.00 94.06 101 GLN A CA 1
ATOM 814 C C . GLN A 1 101 ? 6.920 -7.682 3.444 1.00 94.06 101 GLN A C 1
ATOM 816 O O . GLN A 1 101 ? 7.137 -7.827 4.645 1.00 94.06 101 GLN A O 1
ATOM 821 N N . ARG A 1 102 ? 5.810 -7.084 3.005 1.00 93.06 102 ARG A N 1
ATOM 822 C CA . ARG A 1 102 ? 4.840 -6.415 3.871 1.00 93.06 102 ARG A CA 1
ATOM 823 C C . ARG A 1 102 ? 3.585 -7.267 4.006 1.00 93.06 102 ARG A C 1
ATOM 825 O O . ARG A 1 102 ? 3.009 -7.644 2.985 1.00 93.06 102 ARG A O 1
ATOM 832 N N . PRO A 1 103 ? 3.097 -7.538 5.228 1.00 95.56 103 PRO A N 1
ATOM 833 C CA . PRO A 1 103 ? 1.816 -8.201 5.382 1.00 95.56 103 PRO A CA 1
ATOM 834 C C . PRO A 1 103 ? 0.669 -7.272 4.947 1.00 95.56 103 PRO A C 1
ATOM 836 O O . PRO A 1 103 ? 0.770 -6.047 5.060 1.00 95.56 103 PRO A O 1
ATOM 839 N N . PRO A 1 104 ? -0.467 -7.832 4.509 1.00 96.56 104 PRO A N 1
ATOM 840 C CA . PRO A 1 104 ? -1.640 -7.035 4.195 1.00 96.56 104 PRO A CA 1
ATOM 841 C C . PRO A 1 104 ? -2.243 -6.450 5.481 1.00 96.56 104 PRO A C 1
ATOM 843 O O . PRO A 1 104 ? -2.796 -7.167 6.323 1.00 96.56 104 PRO A O 1
ATOM 846 N N . TYR A 1 105 ? -2.185 -5.128 5.621 1.00 97.50 105 TYR A N 1
ATOM 847 C CA . TYR A 1 105 ? -2.930 -4.393 6.642 1.00 97.50 105 TYR A CA 1
ATOM 848 C C . TYR A 1 105 ? -4.332 -4.143 6.117 1.00 97.50 105 TYR A C 1
ATOM 850 O O . TYR A 1 105 ? -4.504 -3.326 5.225 1.00 97.50 105 TYR A O 1
ATOM 858 N N . ILE A 1 106 ? -5.331 -4.859 6.626 1.00 95.94 106 ILE A N 1
ATOM 859 C CA . ILE A 1 106 ? -6.706 -4.754 6.129 1.00 95.94 106 ILE A CA 1
ATOM 860 C C . ILE A 1 106 ? -7.617 -4.253 7.239 1.00 95.94 106 ILE A C 1
ATOM 862 O O . ILE A 1 106 ? -7.637 -4.818 8.339 1.00 95.94 106 ILE A O 1
ATOM 866 N N . PHE A 1 107 ? -8.400 -3.226 6.927 1.00 94.44 107 PHE A N 1
ATOM 867 C CA . PHE A 1 107 ? -9.343 -2.631 7.858 1.00 94.44 107 PHE A CA 1
ATOM 868 C C . PHE A 1 107 ? -10.685 -2.325 7.197 1.00 94.44 107 PHE A C 1
ATOM 870 O O . PHE A 1 107 ? -10.815 -2.344 5.973 1.00 94.44 107 PHE A O 1
ATOM 877 N N . ASP A 1 108 ? -11.694 -2.107 8.031 1.00 90.06 108 ASP A N 1
ATOM 878 C CA . ASP A 1 108 ? -13.042 -1.769 7.589 1.00 90.06 108 ASP A CA 1
ATOM 879 C C . ASP A 1 108 ? -13.222 -0.235 7.673 1.00 90.06 108 ASP A C 1
ATOM 881 O O . ASP A 1 108 ? -12.508 0.431 8.426 1.00 90.06 108 ASP A O 1
ATOM 885 N N . ASP A 1 109 ? -14.145 0.330 6.890 1.00 86.12 109 ASP A N 1
ATOM 886 C CA . ASP A 1 109 ? -14.419 1.779 6.814 1.00 86.12 109 ASP A CA 1
ATOM 887 C C . ASP A 1 109 ? -13.204 2.646 6.447 1.00 86.12 109 ASP A C 1
ATOM 889 O O . ASP A 1 109 ? -12.988 3.728 7.002 1.00 86.12 109 ASP A O 1
ATOM 893 N N . VAL A 1 110 ? -12.404 2.162 5.496 1.00 89.62 110 VAL A N 1
ATOM 894 C CA . VAL A 1 110 ? -11.252 2.899 4.970 1.00 89.62 110 VAL A CA 1
ATOM 895 C C . VAL A 1 110 ? -11.742 3.961 3.992 1.00 89.62 110 VAL A C 1
ATOM 897 O O . VAL A 1 110 ? -12.581 3.688 3.135 1.00 89.62 110 VAL A O 1
ATOM 900 N N . PHE A 1 111 ? -11.210 5.170 4.094 1.00 85.88 111 PHE A N 1
ATOM 901 C CA . PHE A 1 111 ? -11.472 6.269 3.171 1.00 85.88 111 PHE A CA 1
ATOM 902 C C . PHE A 1 111 ? -10.161 6.831 2.625 1.00 85.88 111 PHE A C 1
ATOM 904 O O . PHE A 1 111 ? -9.119 6.752 3.268 1.00 85.88 111 PHE A O 1
ATOM 911 N N . PHE A 1 112 ? -10.206 7.409 1.431 1.00 79.06 112 PHE A N 1
ATOM 912 C CA . PHE A 1 112 ? -9.053 8.046 0.797 1.00 79.06 112 PHE A CA 1
ATOM 913 C C . PHE A 1 112 ? -9.238 9.567 0.748 1.00 79.06 112 PHE A C 1
ATOM 915 O O . PHE A 1 112 ? -10.362 10.067 0.771 1.00 79.06 112 PHE A O 1
ATOM 922 N N . ASP A 1 113 ? -8.130 10.312 0.740 1.00 66.06 113 ASP A N 1
ATOM 923 C CA . ASP A 1 113 ? -8.136 11.779 0.672 1.00 66.06 113 ASP A CA 1
ATOM 924 C C . ASP A 1 113 ? -8.857 12.309 -0.592 1.00 66.06 113 ASP A C 1
ATOM 926 O O . ASP A 1 113 ? -8.949 11.647 -1.629 1.00 66.06 113 ASP A O 1
ATOM 930 N N . ARG A 1 114 ? -9.330 13.556 -0.485 1.00 49.50 114 ARG A N 1
ATOM 931 C CA . ARG A 1 114 ? -10.173 14.367 -1.378 1.00 49.50 114 ARG A CA 1
ATOM 932 C C . ARG A 1 114 ? -9.758 14.401 -2.849 1.00 49.50 114 ARG A C 1
ATOM 934 O O . ARG A 1 114 ? -10.593 14.730 -3.685 1.00 49.50 114 ARG A O 1
ATOM 941 N N . PHE A 1 115 ? -8.520 14.049 -3.188 1.00 45.91 115 PHE A N 1
ATOM 942 C CA . PHE A 1 115 ? -8.063 13.971 -4.580 1.00 45.91 115 PHE A CA 1
ATOM 943 C C . PHE A 1 115 ? -8.679 12.801 -5.362 1.00 45.91 115 PHE A C 1
ATOM 945 O O . PHE A 1 115 ? -8.670 12.829 -6.590 1.00 45.91 115 PHE A O 1
ATOM 952 N N . PHE A 1 116 ? -9.230 11.794 -4.675 1.00 48.66 116 PHE A N 1
ATOM 953 C CA . PHE A 1 116 ? -9.739 10.570 -5.307 1.00 48.66 116 PHE A CA 1
ATOM 954 C C . PHE A 1 116 ? -11.233 10.300 -5.062 1.00 48.66 116 PHE A C 1
ATOM 956 O O . PHE A 1 116 ? -11.732 9.253 -5.469 1.00 48.66 116 PHE A O 1
ATOM 963 N N . GLY A 1 117 ? -11.953 11.266 -4.479 1.00 50.56 117 GLY A N 1
ATOM 964 C CA . GLY A 1 117 ? -13.376 11.160 -4.144 1.00 50.56 117 GLY A CA 1
ATOM 965 C C . GLY A 1 117 ? -13.628 10.596 -2.741 1.00 50.56 117 GLY A C 1
ATOM 966 O O . GLY A 1 117 ? -12.784 9.923 -2.158 1.00 50.56 117 GLY A O 1
ATOM 967 N N . HIS A 1 118 ? -14.805 10.881 -2.178 1.00 56.53 118 HIS A N 1
ATOM 968 C CA . HIS A 1 118 ? -15.231 10.394 -0.858 1.00 56.53 118 HIS A CA 1
ATOM 969 C C . HIS A 1 118 ? -15.720 8.934 -0.906 1.00 56.53 118 HIS A C 1
ATOM 971 O O . HIS A 1 118 ? -16.778 8.608 -0.367 1.00 56.53 118 HIS A O 1
ATOM 977 N N . GLU A 1 119 ? -14.983 8.047 -1.577 1.00 65.94 119 GLU A N 1
ATOM 978 C CA . GLU A 1 119 ? -15.308 6.622 -1.571 1.00 65.94 119 GLU A CA 1
ATOM 979 C C . GLU A 1 119 ? -14.868 5.991 -0.249 1.00 65.94 119 GLU A C 1
ATOM 981 O O . GLU A 1 119 ? -13.689 5.992 0.116 1.00 65.94 119 GLU A O 1
ATOM 986 N N . LYS A 1 120 ? -15.848 5.445 0.476 1.00 72.06 120 LYS A N 1
ATOM 987 C CA . LYS A 1 120 ? -15.609 4.550 1.606 1.00 72.06 120 LYS A CA 1
ATOM 988 C C . LYS A 1 120 ? -15.493 3.129 1.076 1.00 72.06 120 LYS A C 1
ATOM 990 O O . LYS A 1 120 ? -16.418 2.614 0.449 1.00 72.06 120 LYS A O 1
ATOM 995 N N . PHE A 1 121 ? -14.376 2.483 1.370 1.00 76.88 121 PHE A N 1
ATOM 996 C CA . PHE A 1 121 ? -14.144 1.093 1.032 1.00 76.88 121 PHE A CA 1
ATOM 997 C C . PHE A 1 121 ? -14.441 0.225 2.249 1.00 76.88 121 PHE A C 1
ATOM 999 O O . PHE A 1 121 ? -13.766 0.288 3.281 1.00 76.88 121 PHE A O 1
ATOM 1006 N N . LEU A 1 122 ? -15.464 -0.614 2.105 1.00 76.69 122 LEU A N 1
ATOM 1007 C CA . LEU A 1 122 ? -15.719 -1.697 3.039 1.00 76.69 122 LEU A CA 1
ATOM 1008 C C . LEU A 1 122 ? -14.622 -2.739 2.841 1.00 76.69 122 LEU A C 1
ATOM 1010 O O . LEU A 1 122 ? -14.482 -3.282 1.748 1.00 76.69 122 LEU A O 1
ATOM 1014 N N . HIS A 1 123 ? -13.862 -3.004 3.899 1.00 86.62 123 HIS A N 1
ATOM 1015 C CA . HIS A 1 123 ? -12.819 -4.021 3.917 1.00 86.62 123 HIS A CA 1
ATOM 1016 C C . HIS A 1 123 ? -11.716 -3.811 2.860 1.00 86.62 123 HIS A C 1
ATOM 1018 O O . HIS A 1 123 ? -11.678 -4.478 1.825 1.00 86.62 123 HIS A O 1
ATOM 1024 N N . ALA A 1 124 ? -10.786 -2.894 3.127 1.00 90.88 124 ALA A N 1
ATOM 1025 C CA . ALA A 1 124 ? -9.713 -2.544 2.197 1.00 90.88 124 ALA A CA 1
ATOM 1026 C C . ALA A 1 124 ? -8.321 -2.668 2.812 1.00 90.88 124 ALA A C 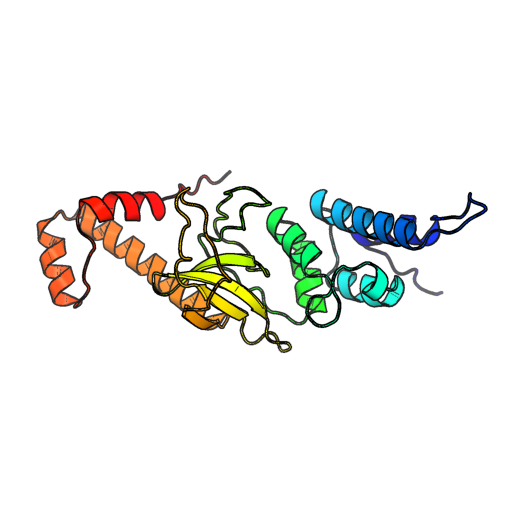1
ATOM 1028 O O . ALA A 1 124 ? -8.134 -2.560 4.028 1.00 90.88 124 ALA A O 1
ATOM 1029 N N . ARG A 1 125 ? -7.331 -2.874 1.936 1.00 95.56 125 ARG A N 1
ATOM 1030 C CA . ARG A 1 125 ? -5.922 -2.735 2.297 1.00 95.56 125 ARG A CA 1
ATOM 1031 C C . ARG A 1 125 ? -5.646 -1.279 2.652 1.00 95.56 125 ARG A C 1
ATOM 1033 O O . ARG A 1 125 ? -6.067 -0.366 1.951 1.00 95.56 125 ARG A O 1
ATOM 1040 N N . LEU A 1 126 ? -4.926 -1.075 3.738 1.00 95.62 126 LEU A N 1
ATOM 1041 C CA . LEU A 1 126 ? -4.382 0.211 4.108 1.00 95.62 126 LEU A CA 1
ATOM 1042 C C . LEU A 1 126 ? -3.123 0.450 3.275 1.00 95.62 126 LEU A C 1
ATOM 1044 O O . LEU A 1 126 ? -2.215 -0.380 3.223 1.00 95.62 126 LEU A O 1
ATOM 1048 N N . VAL A 1 127 ? -3.091 1.607 2.633 1.00 94.31 127 VAL A N 1
ATOM 1049 C CA . VAL A 1 127 ? -1.960 2.176 1.891 1.00 94.31 127 VAL A CA 1
ATOM 1050 C C . VAL A 1 127 ? -1.632 3.557 2.456 1.00 94.31 127 VAL A C 1
ATOM 1052 O O . VAL A 1 127 ? -2.426 4.122 3.211 1.00 94.31 127 VAL A O 1
ATOM 1055 N N . ILE A 1 128 ? -0.492 4.138 2.091 1.00 92.44 128 ILE A N 1
ATOM 1056 C CA . ILE A 1 128 ? -0.159 5.510 2.501 1.00 92.44 128 ILE A CA 1
ATOM 1057 C C . ILE A 1 128 ? -1.266 6.472 2.042 1.00 92.44 128 ILE A C 1
ATOM 1059 O O . ILE A 1 128 ? -1.761 6.357 0.921 1.00 92.44 128 ILE A O 1
ATOM 1063 N N . ARG A 1 129 ? -1.663 7.402 2.923 1.00 89.12 129 ARG A N 1
ATOM 1064 C CA . ARG A 1 129 ? -2.843 8.287 2.810 1.00 89.12 129 ARG A CA 1
ATOM 1065 C C . ARG A 1 129 ? -4.206 7.596 2.937 1.00 89.12 129 ARG A C 1
ATOM 1067 O O . ARG A 1 129 ? -5.224 8.230 2.670 1.00 89.12 129 ARG A O 1
ATOM 1074 N N . SER A 1 130 ? -4.262 6.340 3.379 1.00 92.00 130 SER A N 1
ATOM 1075 C CA . SER A 1 130 ? -5.531 5.759 3.838 1.00 92.00 130 SER A CA 1
ATOM 1076 C C . SER A 1 130 ? -5.943 6.408 5.146 1.00 92.00 130 SER A C 1
ATOM 1078 O O . SER A 1 130 ? -5.155 6.443 6.090 1.00 92.00 130 SER A O 1
ATOM 1080 N N . GLY A 1 131 ? -7.171 6.894 5.201 1.00 92.12 131 GLY A N 1
ATOM 1081 C CA . GLY A 1 131 ? -7.824 7.362 6.407 1.00 92.12 131 GLY A CA 1
ATOM 1082 C C . GLY A 1 131 ? -8.755 6.295 6.979 1.00 92.12 131 GLY A C 1
ATOM 1083 O O . GLY A 1 131 ? -9.385 5.542 6.237 1.00 92.12 131 GLY A O 1
ATOM 1084 N N . PHE A 1 132 ? -8.833 6.196 8.301 1.00 93.31 132 PHE A N 1
ATOM 1085 C CA . PHE A 1 132 ? -9.799 5.339 8.992 1.00 93.31 132 PHE A CA 1
ATOM 1086 C C . PHE A 1 132 ? -10.043 5.851 10.414 1.00 93.31 132 PHE A C 1
ATOM 1088 O O . PHE A 1 132 ? -9.298 6.683 10.931 1.00 93.31 132 PHE A O 1
ATOM 1095 N N . LYS A 1 133 ? -11.106 5.362 11.062 1.00 91.94 133 LYS A N 1
ATOM 1096 C CA . LYS A 1 133 ? -11.366 5.671 12.474 1.00 91.94 133 LYS A CA 1
ATOM 1097 C C . LYS A 1 133 ? -10.543 4.745 13.368 1.00 91.94 133 LYS A C 1
ATOM 1099 O O . LYS A 1 133 ? -10.692 3.527 13.259 1.00 91.94 133 LYS A O 1
ATOM 1104 N N . TRP A 1 134 ? -9.748 5.290 14.280 1.00 94.25 134 TRP A N 1
ATOM 1105 C CA . TRP A 1 134 ? -8.938 4.545 15.250 1.00 94.25 134 TRP A CA 1
ATOM 1106 C C . TRP A 1 134 ? -8.990 5.237 16.609 1.00 94.25 134 TRP A C 1
ATOM 1108 O O . TRP A 1 134 ? -8.821 6.445 16.672 1.00 94.25 134 TRP A O 1
ATOM 1118 N N . ASN A 1 135 ? -9.273 4.502 17.691 1.00 90.12 135 ASN A N 1
ATOM 1119 C CA . ASN A 1 135 ? -9.441 5.078 19.037 1.00 90.12 135 ASN A CA 1
ATOM 1120 C C . ASN A 1 135 ? -10.364 6.315 19.082 1.00 90.12 135 ASN A C 1
ATOM 1122 O O . ASN A 1 135 ? -10.092 7.284 19.773 1.00 90.12 135 ASN A O 1
ATOM 1126 N N . ASN A 1 136 ? -11.475 6.261 18.342 1.00 87.69 136 ASN A N 1
ATOM 1127 C CA . ASN A 1 136 ? -12.430 7.359 18.147 1.00 87.69 136 ASN A CA 1
ATOM 1128 C C . ASN A 1 136 ? -11.929 8.596 17.385 1.00 87.69 136 ASN A C 1
ATOM 1130 O O . ASN A 1 136 ? -12.726 9.500 17.152 1.00 87.69 136 ASN A O 1
ATOM 1134 N N . GLU A 1 137 ? -10.702 8.583 16.881 1.00 91.38 137 GLU A N 1
ATOM 1135 C CA . GLU A 1 137 ? -10.116 9.656 16.079 1.00 91.38 137 GLU A CA 1
ATOM 1136 C C . GLU A 1 137 ? -10.066 9.282 14.595 1.00 91.38 137 GLU A C 1
ATOM 1138 O O . GLU A 1 137 ? -10.048 8.103 14.232 1.00 91.38 137 GLU A O 1
ATOM 1143 N N . ALA A 1 138 ? -10.037 10.287 13.718 1.00 91.19 138 ALA A N 1
ATOM 1144 C CA . ALA A 1 138 ? -9.680 10.087 12.319 1.00 91.19 138 ALA A CA 1
ATOM 1145 C C . ALA A 1 138 ? -8.151 10.071 12.201 1.00 91.19 138 ALA A C 1
ATOM 1147 O O . ALA A 1 138 ? -7.491 11.054 12.538 1.00 91.19 138 ALA A O 1
ATOM 1148 N N . VAL A 1 139 ? -7.596 8.961 11.717 1.00 94.69 139 VAL A N 1
ATOM 1149 C CA . VAL A 1 139 ? -6.151 8.795 11.532 1.00 94.69 139 VAL A CA 1
ATOM 1150 C C . VAL A 1 139 ? -5.823 8.537 10.070 1.00 94.69 139 VAL A C 1
ATOM 1152 O O . VAL A 1 139 ? -6.619 7.929 9.356 1.00 94.69 139 VAL A O 1
ATOM 1155 N N . TRP A 1 140 ? -4.635 8.959 9.644 1.00 94.62 140 TRP A N 1
ATOM 1156 C CA . TRP A 1 140 ? -4.118 8.765 8.292 1.00 94.62 140 TRP A CA 1
ATOM 1157 C C . TRP A 1 140 ? -2.826 7.963 8.320 1.00 94.62 140 TRP A C 1
ATOM 1159 O O . TRP A 1 140 ? -1.913 8.293 9.075 1.00 94.62 140 TRP A O 1
ATOM 1169 N N . VAL A 1 141 ? -2.727 6.935 7.479 1.00 95.31 141 VAL A N 1
ATOM 1170 C CA . VAL A 1 141 ? -1.499 6.151 7.306 1.00 95.31 141 VAL A CA 1
ATOM 1171 C C . VAL A 1 141 ? -0.431 7.023 6.657 1.00 95.31 141 VAL A C 1
ATOM 1173 O O . VAL A 1 141 ? -0.611 7.504 5.536 1.00 95.31 141 VAL A O 1
ATOM 1176 N N . THR A 1 142 ? 0.693 7.201 7.338 1.00 94.12 142 THR A N 1
ATOM 1177 C CA . THR A 1 142 ? 1.809 8.033 6.870 1.00 94.12 142 THR A CA 1
ATOM 1178 C C . THR A 1 142 ? 2.977 7.198 6.368 1.00 94.12 142 THR A C 1
ATOM 1180 O O . THR A 1 142 ? 3.634 7.594 5.407 1.00 94.12 142 THR A O 1
ATOM 1183 N N . SER A 1 143 ? 3.217 6.031 6.968 1.00 94.06 143 SER A N 1
ATOM 1184 C CA . SER A 1 143 ? 4.285 5.119 6.559 1.00 94.06 143 SER A CA 1
ATOM 1185 C C . SER A 1 143 ? 4.050 3.688 7.050 1.00 94.06 143 SER A C 1
ATOM 1187 O O . SER A 1 143 ? 3.135 3.404 7.826 1.00 94.06 143 SER A O 1
ATOM 1189 N N . PHE A 1 144 ? 4.906 2.779 6.589 1.00 95.12 144 PHE A N 1
ATOM 1190 C CA . PHE A 1 144 ? 5.017 1.407 7.072 1.00 95.12 144 PHE A CA 1
ATOM 1191 C C . PHE A 1 144 ? 6.431 1.189 7.603 1.00 95.12 144 PHE A C 1
ATOM 1193 O O . PHE A 1 144 ? 7.379 1.764 7.066 1.00 95.12 144 PHE A O 1
ATOM 1200 N N . ALA A 1 145 ? 6.575 0.374 8.646 1.00 93.62 145 ALA A N 1
ATOM 1201 C CA . ALA A 1 145 ? 7.885 -0.086 9.088 1.00 93.62 145 ALA A CA 1
ATOM 1202 C C . ALA A 1 145 ? 8.573 -0.869 7.957 1.00 93.62 145 ALA A C 1
ATOM 1204 O O . ALA A 1 145 ? 7.908 -1.593 7.214 1.00 93.62 145 ALA A O 1
ATOM 1205 N N . GLU A 1 146 ? 9.895 -0.729 7.830 1.00 88.81 146 GLU A N 1
ATOM 1206 C CA . GLU A 1 146 ? 10.672 -1.396 6.772 1.00 88.81 146 GLU A CA 1
ATOM 1207 C C . GLU A 1 146 ? 10.574 -2.925 6.849 1.00 88.81 146 GLU A C 1
ATOM 1209 O O . GLU A 1 146 ? 10.534 -3.593 5.822 1.00 88.81 146 GLU A O 1
ATOM 1214 N N . ASP A 1 147 ? 10.462 -3.464 8.063 1.00 90.06 147 ASP A N 1
ATOM 1215 C CA . ASP A 1 147 ? 10.277 -4.891 8.343 1.00 90.06 147 ASP A CA 1
ATOM 1216 C C . ASP A 1 147 ? 8.809 -5.355 8.248 1.00 90.06 147 ASP A C 1
ATOM 1218 O O . ASP A 1 147 ? 8.495 -6.512 8.527 1.00 90.06 147 ASP A O 1
ATOM 1222 N N . GLY A 1 148 ? 7.886 -4.450 7.907 1.00 89.88 148 GLY A N 1
ATOM 1223 C CA . GLY A 1 148 ? 6.461 -4.745 7.798 1.00 89.88 148 GLY A CA 1
ATOM 1224 C C . GLY A 1 148 ? 5.782 -5.125 9.120 1.00 89.88 148 GLY A C 1
ATOM 1225 O O . GLY A 1 148 ? 4.716 -5.737 9.089 1.00 89.88 148 GLY A O 1
ATOM 1226 N N . THR A 1 149 ? 6.362 -4.806 10.282 1.00 95.06 149 THR A N 1
ATOM 1227 C CA . THR A 1 149 ? 5.791 -5.197 11.588 1.00 95.06 149 THR A CA 1
ATOM 1228 C C . THR A 1 149 ? 4.621 -4.312 12.024 1.00 95.06 149 THR A C 1
ATOM 1230 O O . THR A 1 149 ? 3.626 -4.801 12.572 1.00 95.06 149 THR A O 1
ATOM 1233 N N . TYR A 1 150 ? 4.671 -3.013 11.730 1.00 97.00 150 TYR A N 1
ATOM 1234 C CA . TYR A 1 150 ? 3.594 -2.057 12.003 1.00 97.00 150 TYR A CA 1
ATOM 1235 C C . TYR A 1 150 ? 3.444 -1.019 10.887 1.00 97.00 150 TYR A C 1
ATOM 1237 O O . TYR A 1 150 ? 4.381 -0.726 10.145 1.00 97.00 150 TYR A O 1
ATOM 1245 N N . LEU A 1 151 ? 2.257 -0.419 10.807 1.00 97.31 151 LEU A N 1
ATOM 1246 C CA . LEU A 1 151 ? 2.047 0.840 10.098 1.00 97.31 151 LEU A CA 1
ATOM 1247 C C . LEU A 1 151 ? 2.083 2.010 11.081 1.00 97.31 151 LEU A C 1
ATOM 1249 O O . LEU A 1 151 ? 1.779 1.839 12.266 1.00 97.31 151 LEU A O 1
ATOM 1253 N N . VAL A 1 152 ? 2.443 3.191 10.588 1.00 97.62 152 VAL A N 1
ATOM 1254 C CA . VAL A 1 152 ? 2.322 4.450 11.324 1.00 97.62 152 VAL A CA 1
ATOM 1255 C C . VAL A 1 152 ? 1.087 5.183 10.822 1.00 97.62 152 VAL A C 1
ATOM 1257 O O . VAL A 1 152 ? 0.936 5.406 9.619 1.00 97.62 152 VAL A O 1
ATOM 1260 N N . ALA A 1 153 ? 0.207 5.556 11.747 1.00 97.25 153 ALA A N 1
ATOM 1261 C CA . ALA A 1 153 ? -0.945 6.399 11.466 1.00 97.25 153 ALA A CA 1
ATOM 1262 C C . ALA A 1 153 ? -0.970 7.602 12.410 1.00 97.25 153 ALA A C 1
ATOM 1264 O O . ALA A 1 153 ? -0.702 7.457 13.602 1.00 97.25 153 ALA A O 1
ATOM 1265 N N . CYS A 1 154 ? -1.302 8.775 11.880 1.00 96.94 154 CYS A N 1
ATOM 1266 C CA . CYS A 1 154 ? -1.351 10.016 12.647 1.00 96.94 154 CYS A CA 1
ATOM 1267 C C . CYS A 1 154 ? -2.765 10.594 12.662 1.00 96.94 154 CYS A C 1
ATOM 1269 O O . CYS A 1 154 ? -3.421 10.634 11.618 1.00 96.94 154 CYS A O 1
ATOM 1271 N N . SER A 1 155 ? -3.207 11.083 13.817 1.00 95.25 155 SER A N 1
ATOM 1272 C CA . SER A 1 155 ? -4.267 12.093 13.895 1.00 95.25 155 SER A CA 1
ATOM 1273 C C . SER A 1 155 ? -3.641 13.487 13.928 1.00 95.25 155 SER A C 1
ATOM 1275 O O . SER A 1 155 ? -2.456 13.660 14.235 1.00 95.25 155 SER A O 1
ATOM 1277 N N . TYR A 1 156 ? -4.426 14.493 13.565 1.00 92.06 156 TYR A N 1
ATOM 1278 C CA . TYR A 1 156 ? -3.969 15.871 13.445 1.00 92.06 156 TYR A CA 1
ATOM 1279 C C . TYR A 1 156 ? -4.922 16.792 14.186 1.00 92.06 156 TYR A C 1
ATOM 1281 O O . TYR A 1 156 ? -6.134 16.602 14.122 1.00 92.06 156 TYR A O 1
ATOM 1289 N N . LYS A 1 157 ? -4.360 17.824 14.816 1.00 92.12 157 LYS A N 1
ATOM 1290 C CA . LYS A 1 157 ? -5.140 18.892 15.434 1.00 92.12 157 LYS A CA 1
ATOM 1291 C C . LYS A 1 157 ? -5.916 19.648 14.368 1.00 92.12 157 LYS A C 1
ATOM 1293 O O . LYS A 1 157 ? -5.410 19.864 13.260 1.00 92.12 157 LYS A O 1
ATOM 1298 N N . ASP A 1 158 ? -7.087 20.144 14.748 1.00 87.12 158 ASP A N 1
ATOM 1299 C CA . ASP A 1 158 ? -7.824 21.080 13.913 1.00 87.12 158 ASP A CA 1
ATOM 1300 C C . ASP A 1 158 ? -6.953 22.290 13.572 1.00 87.12 158 ASP A C 1
ATOM 1302 O O . ASP A 1 158 ? -6.315 22.913 14.427 1.00 87.12 158 ASP A O 1
ATOM 1306 N N . ARG A 1 159 ? -6.914 22.615 12.280 1.00 88.00 159 ARG A N 1
ATOM 1307 C CA . ARG A 1 159 ? -6.208 23.799 11.800 1.00 88.00 159 ARG A CA 1
ATOM 1308 C C . ARG A 1 159 ? -7.016 25.040 12.145 1.00 88.00 159 ARG A C 1
ATOM 1310 O O . ARG A 1 159 ? -8.231 25.075 11.936 1.00 88.00 159 ARG A O 1
ATOM 1317 N N . GLU A 1 160 ? -6.313 26.077 12.591 1.00 90.62 160 GLU A N 1
ATOM 1318 C CA . GLU A 1 160 ? -6.869 27.425 12.676 1.00 90.62 160 GLU A CA 1
ATOM 1319 C C . GLU A 1 160 ? -7.478 27.805 11.325 1.00 90.62 160 GLU A C 1
ATOM 1321 O O . GLU A 1 160 ? -6.959 27.432 10.271 1.00 90.62 160 GLU A O 1
ATOM 1326 N N . LYS A 1 161 ? -8.595 28.528 11.344 1.00 93.00 161 LYS A N 1
ATOM 1327 C CA . LYS A 1 161 ? -9.274 28.986 10.132 1.00 93.00 161 LYS A CA 1
ATOM 1328 C C . LYS A 1 161 ? -9.121 30.494 10.014 1.00 93.00 161 LYS A C 1
ATOM 1330 O O . LYS A 1 161 ? -9.228 31.201 11.010 1.00 93.00 161 LYS A O 1
ATOM 1335 N N . ASN A 1 162 ? -8.885 30.985 8.801 1.00 92.38 162 ASN A N 1
ATOM 1336 C CA . ASN A 1 162 ? -8.960 32.420 8.538 1.00 92.38 162 ASN A CA 1
ATOM 1337 C C . ASN A 1 162 ? -10.417 32.916 8.572 1.00 92.38 162 ASN A C 1
ATOM 1339 O O . ASN A 1 162 ? -11.355 32.126 8.676 1.00 92.38 162 ASN A O 1
ATOM 1343 N N . GLU A 1 163 ? -10.611 34.223 8.406 1.00 92.50 163 GLU A N 1
ATOM 1344 C CA . GLU A 1 163 ? -11.933 34.876 8.381 1.00 92.50 163 GLU A CA 1
ATOM 1345 C C . GLU A 1 163 ? -12.903 34.279 7.344 1.00 92.50 163 GLU A C 1
ATOM 1347 O O . GLU A 1 163 ? -14.117 34.346 7.507 1.00 92.50 163 GLU A O 1
ATOM 1352 N N . LYS A 1 164 ? -12.377 33.656 6.282 1.00 91.31 164 LYS A N 1
ATOM 1353 C CA . LYS A 1 164 ? -13.153 32.996 5.221 1.00 91.31 164 LYS A CA 1
ATOM 1354 C C . LYS A 1 164 ? -13.414 31.508 5.500 1.00 91.31 164 LYS A C 1
ATOM 1356 O O . LYS A 1 164 ? -13.936 30.810 4.636 1.00 91.31 164 LYS A O 1
ATOM 1361 N N . GLY A 1 165 ? -13.022 31.001 6.669 1.00 89.50 165 GLY A N 1
ATOM 1362 C CA . GLY A 1 165 ? -13.198 29.605 7.071 1.00 89.50 165 GLY A CA 1
ATOM 1363 C C . GLY A 1 165 ? -12.178 28.626 6.481 1.00 89.50 165 GLY A C 1
ATOM 1364 O O . GLY A 1 165 ? -12.300 27.421 6.712 1.00 89.50 165 GLY A O 1
ATOM 1365 N N . TYR A 1 166 ? -11.168 29.101 5.742 1.00 85.31 166 TYR A N 1
ATOM 1366 C CA . TYR A 1 166 ? -10.137 28.230 5.176 1.00 85.31 166 TYR A CA 1
ATOM 1367 C C . TYR A 1 166 ? -9.078 27.887 6.222 1.00 85.31 166 TYR A C 1
ATOM 1369 O O . TYR A 1 166 ? -8.610 28.792 6.919 1.00 85.31 166 TYR A O 1
ATOM 1377 N N . PRO A 1 167 ? -8.650 26.615 6.304 1.00 85.88 167 PRO A N 1
ATOM 1378 C CA . PRO A 1 167 ? -7.604 26.215 7.228 1.00 85.88 167 PRO A CA 1
ATOM 1379 C C . PRO A 1 167 ? -6.271 26.882 6.854 1.00 85.88 167 PRO A C 1
ATOM 1381 O O . PRO A 1 167 ? -5.822 26.805 5.706 1.00 85.88 167 PRO A O 1
ATOM 1384 N N . ILE A 1 168 ? -5.636 27.520 7.833 1.00 88.44 168 ILE A N 1
ATOM 1385 C CA . ILE A 1 168 ? -4.327 28.177 7.756 1.00 88.44 168 ILE A CA 1
ATOM 1386 C C . ILE A 1 168 ? -3.290 27.424 8.606 1.00 88.44 168 ILE A C 1
ATOM 1388 O O . ILE A 1 168 ? -3.618 26.490 9.337 1.00 88.44 168 ILE A O 1
ATOM 1392 N N . GLY A 1 169 ? -2.008 27.752 8.429 1.00 86.12 169 GLY A N 1
ATOM 1393 C CA . GLY A 1 169 ? -0.895 27.080 9.115 1.00 86.12 169 GLY A CA 1
ATOM 1394 C C . GLY A 1 169 ? -0.590 25.673 8.590 1.00 86.12 169 GLY A C 1
ATOM 1395 O O . GLY A 1 169 ? -1.158 25.233 7.592 1.00 86.12 169 GLY A O 1
ATOM 1396 N N . THR A 1 170 ? 0.331 24.971 9.245 1.00 85.44 170 THR A N 1
ATOM 1397 C CA . THR A 1 170 ? 0.688 23.579 8.935 1.00 85.44 170 THR A CA 1
ATOM 1398 C C . THR A 1 170 ? -0.133 22.599 9.772 1.00 85.44 170 THR A C 1
ATOM 1400 O O . THR A 1 170 ? -0.563 22.922 10.880 1.00 85.44 170 THR A O 1
ATOM 1403 N N . GLU A 1 171 ? -0.358 21.392 9.249 1.00 86.31 171 GLU A N 1
ATOM 1404 C CA . GLU A 1 171 ? -0.961 20.308 10.029 1.00 86.31 171 GLU A CA 1
ATOM 1405 C C . GLU A 1 171 ? -0.035 19.934 11.190 1.00 86.31 171 GLU A C 1
ATOM 1407 O O . GLU A 1 171 ? 1.150 19.653 10.996 1.00 86.31 171 GLU A O 1
ATOM 1412 N N . LYS A 1 172 ? -0.575 19.948 12.410 1.00 92.38 172 LYS A N 1
ATOM 1413 C CA . LYS A 1 172 ? 0.145 19.541 13.618 1.00 92.38 172 LYS A CA 1
ATOM 1414 C C . LYS A 1 172 ? -0.365 18.175 14.038 1.00 92.38 172 LYS A C 1
ATOM 1416 O O . LYS A 1 172 ? -1.564 18.017 14.248 1.00 92.38 172 LYS A O 1
ATOM 1421 N N . ILE A 1 173 ? 0.542 17.211 14.160 1.00 94.38 173 ILE A N 1
ATOM 1422 C CA . ILE A 1 173 ? 0.208 15.871 14.650 1.00 94.38 173 ILE A CA 1
ATOM 1423 C C . ILE A 1 173 ? -0.330 15.997 16.080 1.00 94.38 173 ILE A C 1
ATOM 1425 O O . ILE A 1 173 ? 0.258 16.696 16.910 1.00 94.38 173 ILE A O 1
ATOM 1429 N N . GLU A 1 174 ? -1.457 15.343 16.340 1.00 95.81 174 GLU A N 1
ATOM 1430 C CA . GLU A 1 174 ? -2.041 15.226 17.674 1.00 95.81 174 GLU A CA 1
ATOM 1431 C C . GLU A 1 174 ? -1.594 13.921 18.327 1.00 95.81 174 GLU A C 1
ATOM 1433 O O . GLU A 1 174 ? -0.896 13.954 19.340 1.00 95.81 174 GLU A O 1
ATOM 1438 N N . HIS A 1 175 ? -1.875 12.788 17.677 1.00 97.38 175 HIS A N 1
ATOM 1439 C CA . HIS A 1 175 ? -1.394 11.480 18.103 1.00 97.38 175 HIS A CA 1
ATOM 1440 C C . HIS A 1 175 ? -0.695 10.732 16.972 1.00 97.38 175 HIS A C 1
ATOM 1442 O O . HIS A 1 175 ? -1.048 10.840 15.797 1.00 97.38 175 HIS A O 1
ATOM 1448 N N . LEU A 1 176 ? 0.302 9.935 17.357 1.00 97.50 176 LEU A N 1
ATOM 1449 C CA . LEU A 1 176 ? 1.012 9.007 16.486 1.00 97.50 176 LEU A CA 1
ATOM 1450 C C . LEU A 1 176 ? 0.789 7.588 17.002 1.00 97.50 176 LEU A C 1
ATOM 1452 O O . LEU A 1 176 ? 1.114 7.272 18.146 1.00 97.50 176 LEU A O 1
ATOM 1456 N N . TYR A 1 177 ? 0.277 6.722 16.134 1.00 98.12 177 TYR A N 1
ATOM 1457 C CA . TYR A 1 177 ? 0.007 5.324 16.432 1.00 98.12 177 TYR A CA 1
ATOM 1458 C C . TYR A 1 177 ? 0.924 4.417 15.622 1.00 98.12 177 TYR A C 1
ATOM 1460 O O . TYR A 1 177 ? 1.041 4.562 14.406 1.00 98.12 177 TYR A O 1
ATOM 1468 N N . LYS A 1 178 ? 1.525 3.435 16.297 1.00 98.19 178 LYS A N 1
ATOM 1469 C CA . LYS A 1 178 ? 2.117 2.257 15.659 1.00 98.19 178 LYS A CA 1
ATOM 1470 C C . LYS A 1 178 ? 1.103 1.127 15.754 1.00 98.19 178 LYS A C 1
ATOM 1472 O O . LYS A 1 178 ? 0.764 0.713 16.859 1.00 98.19 178 LYS A O 1
ATOM 1477 N N . ILE A 1 179 ? 0.587 0.677 14.616 1.00 98.19 179 ILE A N 1
ATOM 1478 C CA . ILE A 1 179 ? -0.529 -0.271 14.555 1.00 98.19 179 ILE A CA 1
ATOM 1479 C C . ILE A 1 179 ? -0.056 -1.545 13.863 1.00 98.19 179 ILE A C 1
ATOM 1481 O O . ILE A 1 179 ? 0.370 -1.520 12.707 1.00 98.19 179 ILE A O 1
ATOM 1485 N N . THR A 1 180 ? -0.135 -2.675 14.559 1.00 98.25 180 THR A N 1
ATOM 1486 C CA . THR A 1 180 ? 0.200 -3.987 13.993 1.00 98.25 180 THR A CA 1
ATOM 1487 C C . THR A 1 180 ? -1.007 -4.617 13.295 1.00 98.25 180 THR A C 1
ATOM 1489 O O . THR A 1 180 ? -2.163 -4.255 13.531 1.00 98.25 180 THR A O 1
ATOM 1492 N N . VAL A 1 181 ? -0.769 -5.648 12.476 1.00 97.69 181 VAL A N 1
ATOM 1493 C CA . VAL A 1 181 ? -1.854 -6.482 11.922 1.00 97.69 181 VAL A CA 1
ATOM 1494 C C . VAL A 1 181 ? -2.694 -7.117 13.041 1.00 97.69 181 VAL A C 1
ATOM 1496 O O . VAL A 1 181 ? -3.910 -7.269 12.902 1.00 97.69 181 VAL A O 1
ATOM 1499 N N . GLY A 1 182 ? -2.062 -7.474 14.165 1.00 97.88 182 GLY A N 1
ATOM 1500 C CA . GLY A 1 182 ? -2.745 -8.010 15.341 1.00 97.88 182 GLY A CA 1
ATOM 1501 C C . GLY A 1 182 ? -3.722 -7.010 15.959 1.00 97.88 182 GLY A C 1
ATOM 1502 O O . GLY A 1 182 ? -4.850 -7.388 16.279 1.00 97.88 182 GLY A O 1
ATOM 1503 N N . ASP A 1 183 ? -3.328 -5.741 16.057 1.00 97.88 183 ASP A N 1
ATOM 1504 C CA . ASP A 1 183 ? -4.177 -4.673 16.595 1.00 97.88 183 ASP A CA 1
ATOM 1505 C C . ASP A 1 183 ? -5.393 -4.433 15.702 1.00 97.88 183 ASP A C 1
ATOM 1507 O O . ASP A 1 183 ? -6.521 -4.393 16.198 1.00 97.88 183 ASP A O 1
ATOM 1511 N N . LEU A 1 184 ? -5.195 -4.376 14.379 1.00 96.75 184 LEU A N 1
ATOM 1512 C CA . LEU A 1 184 ? -6.299 -4.252 13.421 1.00 96.75 184 LEU A CA 1
ATOM 1513 C C . LEU A 1 184 ? -7.296 -5.408 13.565 1.00 96.75 184 LEU A C 1
ATOM 1515 O O . LEU A 1 184 ? -8.505 -5.187 13.602 1.00 96.75 184 LEU A O 1
ATOM 1519 N N . ARG A 1 185 ? -6.811 -6.652 13.679 1.00 95.56 185 ARG A N 1
ATOM 1520 C CA . ARG A 1 185 ? -7.674 -7.833 13.858 1.00 95.56 185 ARG A CA 1
ATOM 1521 C C . ARG A 1 185 ? -8.469 -7.766 15.162 1.00 95.56 185 ARG A C 1
ATOM 1523 O O . ARG A 1 185 ? -9.671 -8.031 15.140 1.00 95.56 185 ARG A O 1
ATOM 1530 N N . LYS A 1 186 ? -7.822 -7.394 16.270 1.00 95.75 186 LYS A N 1
ATOM 1531 C CA . LYS A 1 186 ? -8.477 -7.226 17.578 1.00 95.75 186 LYS A CA 1
ATOM 1532 C C . LYS A 1 186 ? -9.563 -6.157 17.519 1.00 95.75 186 LYS A C 1
ATOM 1534 O O . LYS A 1 186 ? -10.685 -6.412 17.947 1.00 95.75 186 LYS A O 1
ATOM 1539 N N . GLU A 1 187 ? -9.260 -4.999 16.941 1.00 94.06 187 GLU A N 1
ATOM 1540 C CA . GLU A 1 187 ? -10.216 -3.897 16.830 1.00 94.06 187 GLU A CA 1
ATOM 1541 C C . GLU A 1 187 ? -11.409 -4.267 15.940 1.00 94.06 187 GLU A C 1
ATOM 1543 O O . GLU A 1 187 ? -12.559 -4.018 16.303 1.00 94.06 187 GLU A O 1
ATOM 1548 N N . ARG A 1 188 ? -11.173 -4.943 14.811 1.00 91.81 188 ARG A N 1
ATOM 1549 C CA . ARG A 1 188 ? -12.260 -5.449 13.957 1.00 91.81 188 ARG A CA 1
ATOM 1550 C C . ARG A 1 188 ? -13.146 -6.445 14.695 1.00 91.81 188 ARG A C 1
ATOM 1552 O O . ARG A 1 188 ? -14.369 -6.358 14.603 1.00 91.81 188 ARG A O 1
ATOM 1559 N N . GLN A 1 189 ? -12.552 -7.370 15.449 1.00 91.31 189 GLN A N 1
ATOM 1560 C CA . GLN A 1 189 ? -13.322 -8.319 16.250 1.00 91.31 189 GLN A CA 1
ATOM 1561 C C . GLN A 1 189 ? -14.142 -7.598 17.325 1.00 91.31 189 GLN A C 1
ATOM 1563 O O . GLN A 1 189 ? -15.328 -7.885 17.478 1.00 91.31 189 GLN A O 1
ATOM 1568 N N . ARG A 1 190 ? -13.552 -6.608 18.007 1.00 90.06 190 ARG A N 1
ATOM 1569 C CA . ARG A 1 190 ? -14.251 -5.767 18.986 1.00 90.06 190 ARG A CA 1
ATOM 1570 C C . ARG A 1 190 ? -15.452 -5.053 18.360 1.00 90.06 190 ARG A C 1
ATOM 1572 O O . ARG A 1 190 ? -16.538 -5.094 18.933 1.00 90.06 190 ARG A O 1
ATOM 1579 N N . ARG A 1 191 ? -15.292 -4.454 17.172 1.00 87.50 191 ARG A N 1
ATOM 1580 C CA . ARG A 1 191 ? -16.385 -3.790 16.433 1.00 87.50 191 ARG A CA 1
ATOM 1581 C C . ARG A 1 191 ? -17.508 -4.748 16.065 1.00 87.50 191 ARG A C 1
ATOM 1583 O O . ARG A 1 191 ? -18.669 -4.399 16.247 1.00 87.50 191 ARG A O 1
ATOM 1590 N N . LYS A 1 192 ? -17.178 -5.958 15.604 1.00 87.75 192 LYS A N 1
ATOM 1591 C CA . LYS A 1 192 ? -18.173 -6.998 15.299 1.00 87.75 192 LYS A CA 1
ATOM 1592 C C . LYS A 1 192 ? -18.949 -7.427 16.543 1.00 87.75 192 LYS A C 1
ATOM 1594 O O . LYS A 1 192 ? -20.173 -7.496 16.494 1.00 87.75 192 LYS A O 1
ATOM 1599 N N . THR A 1 193 ? -18.255 -7.664 17.657 1.00 86.69 193 THR A N 1
ATOM 1600 C CA . THR A 1 193 ? -18.896 -8.011 18.933 1.00 86.69 193 THR A CA 1
ATOM 1601 C C . THR A 1 193 ? -19.820 -6.891 19.406 1.00 86.69 193 THR A C 1
ATOM 1603 O O . THR A 1 193 ? -20.964 -7.159 19.760 1.00 86.69 193 THR A O 1
ATOM 1606 N N . LEU A 1 194 ? -19.371 -5.633 19.351 1.00 84.38 194 LEU A N 1
ATOM 1607 C CA . LEU A 1 194 ? -20.207 -4.486 19.707 1.00 84.38 194 LEU A CA 1
ATOM 1608 C C . LEU A 1 194 ? -21.428 -4.358 18.797 1.00 84.38 194 LEU A C 1
ATOM 1610 O O . LEU A 1 194 ? -22.533 -4.212 19.303 1.00 84.38 194 LEU A O 1
ATOM 1614 N N . ALA A 1 195 ? -21.256 -4.467 17.478 1.00 84.38 195 ALA A N 1
ATOM 1615 C CA . ALA A 1 195 ? -22.368 -4.433 16.530 1.00 84.38 195 ALA A CA 1
ATOM 1616 C C . ALA A 1 195 ? -23.413 -5.521 16.833 1.00 84.38 195 ALA A C 1
ATOM 1618 O O . ALA A 1 195 ? -24.614 -5.262 16.773 1.00 84.38 195 ALA A O 1
ATOM 1619 N N . HIS A 1 196 ? -22.964 -6.722 17.211 1.00 80.31 196 HIS A N 1
ATOM 1620 C CA . HIS A 1 196 ? -23.853 -7.803 17.628 1.00 80.31 196 HIS A CA 1
ATOM 1621 C C . HIS A 1 196 ? -24.594 -7.478 18.934 1.00 80.31 196 HIS A C 1
ATOM 1623 O O . HIS A 1 196 ? -25.812 -7.633 18.984 1.00 80.31 196 HIS A O 1
ATOM 1629 N N . ILE A 1 197 ? -23.894 -6.968 19.956 1.00 79.62 197 ILE A N 1
ATOM 1630 C CA . ILE A 1 197 ? -24.506 -6.540 21.226 1.00 79.62 197 ILE A CA 1
ATOM 1631 C C . ILE A 1 197 ? -25.567 -5.464 20.976 1.00 79.62 197 ILE A C 1
ATOM 1633 O O . ILE A 1 197 ? -26.687 -5.602 21.462 1.00 79.62 197 ILE A O 1
ATOM 1637 N N . TYR A 1 198 ? -25.249 -4.437 20.182 1.00 78.50 198 TYR A N 1
ATOM 1638 C CA . TYR A 1 198 ? -26.198 -3.382 19.821 1.00 78.50 198 TYR A CA 1
ATOM 1639 C C . TYR A 1 198 ? -27.424 -3.943 19.098 1.00 78.50 198 TYR A C 1
ATOM 1641 O O . TYR A 1 198 ? -28.548 -3.603 19.445 1.00 78.50 198 TYR A O 1
ATOM 1649 N N . LYS A 1 199 ? -27.239 -4.859 18.141 1.00 79.69 199 LYS A N 1
ATOM 1650 C CA . LYS A 1 199 ? -28.362 -5.499 17.442 1.00 79.69 199 LYS A C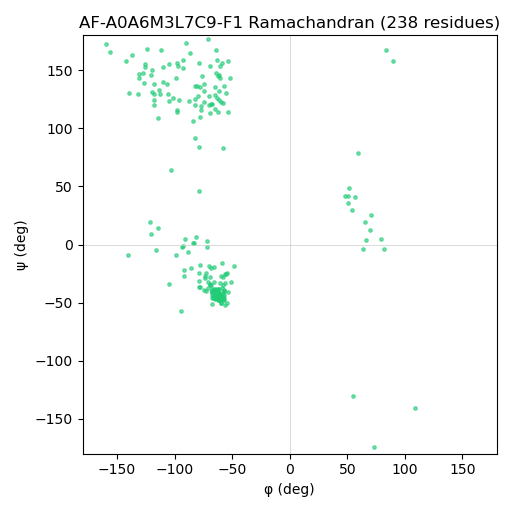A 1
ATOM 1651 C C . LYS A 1 199 ? -29.268 -6.291 18.396 1.00 79.69 199 LYS A C 1
ATOM 1653 O O . LYS A 1 199 ? -30.487 -6.225 18.273 1.00 79.69 199 LYS A O 1
ATOM 1658 N N . CYS A 1 200 ? -28.688 -7.029 19.342 1.00 75.31 200 CYS A N 1
ATOM 1659 C CA . CYS A 1 200 ? -29.447 -7.781 20.343 1.00 75.31 200 CYS A CA 1
ATOM 1660 C C . CYS A 1 200 ? -30.191 -6.857 21.309 1.00 75.31 200 CYS A C 1
ATOM 1662 O O . CYS A 1 200 ? -31.355 -7.094 21.607 1.00 75.31 200 CYS A O 1
ATOM 1664 N N . ALA A 1 201 ? -29.539 -5.798 21.779 1.00 70.31 201 ALA A N 1
ATOM 1665 C CA . ALA A 1 201 ? -30.148 -4.867 22.712 1.00 70.31 201 ALA A CA 1
ATOM 1666 C C . ALA A 1 201 ? -31.263 -4.034 22.046 1.00 70.31 201 ALA A C 1
ATOM 1668 O O . ALA A 1 201 ? -32.282 -3.779 22.682 1.00 70.31 201 ALA A O 1
ATOM 1669 N N . ASP A 1 202 ? -31.140 -3.687 20.756 1.00 71.31 202 ASP A N 1
ATOM 1670 C CA . ASP A 1 202 ? -32.210 -3.031 19.983 1.00 71.31 202 ASP A CA 1
ATOM 1671 C C . ASP A 1 202 ? -33.466 -3.914 19.898 1.00 71.31 202 ASP A C 1
ATOM 1673 O O . ASP A 1 202 ? -34.584 -3.444 20.096 1.00 71.31 202 ASP A O 1
ATOM 1677 N N . ALA A 1 203 ? -33.279 -5.230 19.750 1.00 72.62 203 ALA A N 1
ATOM 1678 C CA . ALA A 1 203 ? -34.370 -6.201 19.795 1.00 72.62 203 ALA A CA 1
ATOM 1679 C C . ALA A 1 203 ? -35.016 -6.362 21.191 1.00 72.62 203 ALA A C 1
ATOM 1681 O O . ALA A 1 203 ? -36.139 -6.853 21.281 1.00 72.62 203 ALA A O 1
ATOM 1682 N N . MET A 1 204 ? -34.332 -5.967 22.273 1.00 71.00 204 MET A N 1
ATOM 1683 C CA . MET A 1 204 ? -34.801 -6.110 23.664 1.00 71.00 204 MET A CA 1
ATOM 1684 C C . MET A 1 204 ? -35.422 -4.826 24.250 1.00 71.00 204 MET A C 1
ATOM 1686 O O . MET A 1 204 ? -36.020 -4.876 25.324 1.00 71.00 204 MET A O 1
ATOM 1690 N N . GLY A 1 205 ? -35.321 -3.687 23.557 1.00 67.50 205 GLY A N 1
ATOM 1691 C CA . GLY A 1 205 ? -35.906 -2.409 23.979 1.00 67.50 205 GLY A CA 1
ATOM 1692 C C . GLY A 1 205 ? -35.055 -1.595 24.972 1.00 67.50 205 GLY A C 1
ATOM 1693 O O . GLY A 1 205 ? -34.081 -2.061 25.563 1.00 67.50 205 GLY A O 1
ATOM 1694 N N . THR A 1 206 ? -35.429 -0.325 25.162 1.00 62.06 206 THR A N 1
ATOM 1695 C CA . THR A 1 206 ? -34.648 0.717 25.866 1.00 62.06 206 THR A CA 1
ATOM 1696 C C . THR A 1 206 ? -34.311 0.416 27.331 1.00 62.06 206 THR A C 1
ATOM 1698 O O . THR A 1 206 ? -33.279 0.882 27.811 1.00 62.06 206 THR A O 1
ATOM 1701 N N . HIS A 1 207 ? -35.118 -0.380 28.040 1.00 61.75 207 HIS A N 1
ATOM 1702 C CA . HIS A 1 207 ? -34.885 -0.704 29.455 1.00 61.75 207 HIS A CA 1
ATOM 1703 C C . HIS A 1 207 ? -33.729 -1.691 29.689 1.00 61.75 207 HIS A C 1
ATOM 1705 O O . HIS A 1 207 ? -33.075 -1.622 30.727 1.00 61.75 207 HIS A O 1
ATOM 1711 N N . PHE A 1 208 ? -33.420 -2.566 28.726 1.00 63.69 208 PHE A N 1
ATOM 1712 C CA . PHE A 1 208 ? -32.299 -3.507 28.844 1.00 63.69 208 PHE A CA 1
ATOM 1713 C C . PHE A 1 208 ? -30.936 -2.807 28.688 1.00 63.69 208 PHE A C 1
ATOM 1715 O O . PHE A 1 208 ? -29.936 -3.216 29.277 1.00 63.69 208 PHE A O 1
ATOM 1722 N N . TYR A 1 209 ? -30.900 -1.704 27.935 1.00 60.12 209 TYR A N 1
ATOM 1723 C CA . TYR A 1 209 ? -29.677 -0.967 27.626 1.00 60.12 209 TYR A CA 1
ATOM 1724 C C . TYR A 1 209 ? -29.029 -0.291 28.827 1.00 60.12 209 TYR A C 1
ATOM 1726 O O . TYR A 1 209 ? -27.808 -0.355 28.944 1.00 60.12 209 TYR A O 1
ATOM 1734 N N . SER A 1 210 ? -29.805 0.372 29.694 1.00 61.62 210 SER A N 1
ATOM 1735 C CA . SER A 1 210 ? -29.212 1.061 30.851 1.00 61.62 210 SER A CA 1
ATOM 1736 C C . SER A 1 210 ? -28.599 0.041 31.810 1.00 61.62 210 SER A C 1
ATOM 1738 O O . SER A 1 210 ? -27.466 0.208 32.246 1.00 61.62 210 SER A O 1
ATOM 1740 N N . TRP A 1 211 ? -29.291 -1.083 32.019 1.00 68.94 211 TRP A N 1
ATOM 1741 C CA . TRP A 1 211 ? -28.797 -2.188 32.832 1.00 68.94 211 TRP A CA 1
ATOM 1742 C C . TRP A 1 211 ? -27.510 -2.811 32.265 1.00 68.94 211 TRP A C 1
ATOM 1744 O O . TRP A 1 211 ? -26.557 -3.037 33.009 1.00 68.94 211 TRP A O 1
ATOM 1754 N N . LEU A 1 212 ? -27.437 -3.047 30.948 1.00 63.03 212 LEU A N 1
ATOM 1755 C CA . LEU A 1 212 ? -26.242 -3.618 30.316 1.00 63.03 212 LEU A CA 1
ATOM 1756 C C . LEU A 1 212 ? -25.049 -2.640 30.321 1.00 63.03 212 LEU A C 1
ATOM 1758 O O . LEU A 1 212 ? -23.904 -3.073 30.459 1.00 63.03 212 LEU A O 1
ATOM 1762 N N . ALA A 1 213 ? -25.310 -1.336 30.180 1.00 65.50 213 ALA A N 1
ATOM 1763 C CA . ALA A 1 213 ? -24.299 -0.274 30.235 1.00 65.50 213 ALA A CA 1
ATOM 1764 C C . ALA A 1 213 ? -23.623 -0.234 31.605 1.00 65.50 213 ALA A C 1
ATOM 1766 O O . ALA A 1 213 ? -22.392 -0.234 31.699 1.00 65.50 213 ALA A O 1
ATOM 1767 N N . ASP A 1 214 ? -24.449 -0.273 32.652 1.00 65.38 214 ASP A N 1
ATOM 1768 C CA . ASP A 1 214 ? -24.021 -0.270 34.046 1.00 65.38 214 ASP A CA 1
ATOM 1769 C C . ASP A 1 214 ? -23.262 -1.558 34.391 1.00 65.38 214 ASP A C 1
ATOM 1771 O O . ASP A 1 214 ? -22.208 -1.507 35.031 1.00 65.38 214 ASP A O 1
ATOM 1775 N N . LEU A 1 215 ? -23.735 -2.713 33.903 1.00 70.56 215 LEU A N 1
ATOM 1776 C CA . LEU A 1 215 ? -23.093 -4.013 34.125 1.00 70.56 215 LEU A CA 1
ATOM 1777 C C . LEU A 1 215 ? -21.702 -4.097 33.485 1.00 70.56 215 LEU A C 1
ATOM 1779 O O . LEU A 1 215 ? -20.762 -4.613 34.091 1.00 70.56 215 LEU A O 1
ATOM 1783 N N . LEU A 1 216 ? -21.567 -3.607 32.253 1.00 70.12 216 LEU A N 1
ATOM 1784 C CA . LEU A 1 216 ? -20.327 -3.704 31.485 1.00 70.12 216 LEU A CA 1
ATOM 1785 C C . LEU A 1 216 ? -19.415 -2.476 31.650 1.00 70.12 216 LEU A C 1
ATOM 1787 O O . LEU A 1 216 ? -18.325 -2.454 31.076 1.00 70.12 216 LEU A O 1
ATOM 1791 N N . LYS A 1 217 ? -19.838 -1.468 32.427 1.00 64.44 217 LYS A N 1
ATOM 1792 C CA . LYS A 1 217 ? -19.159 -0.170 32.590 1.00 64.44 217 LYS A CA 1
ATOM 1793 C C . LYS A 1 217 ? -18.807 0.489 31.251 1.00 64.44 217 LYS A C 1
ATOM 1795 O O . LYS A 1 217 ? -17.714 1.031 31.084 1.00 64.44 217 LYS A O 1
ATOM 1800 N N . ILE A 1 218 ? -19.724 0.421 30.289 1.00 58.97 218 ILE A N 1
ATOM 1801 C CA . ILE A 1 218 ? -19.553 1.021 28.962 1.00 58.97 218 ILE A CA 1
ATOM 1802 C C . ILE A 1 218 ? -20.552 2.161 28.830 1.00 58.97 218 ILE A C 1
ATOM 1804 O O . ILE A 1 218 ? -21.746 1.973 29.043 1.00 58.97 218 ILE A O 1
ATOM 1808 N N . THR A 1 219 ? -20.087 3.337 28.430 1.00 52.66 219 THR A N 1
ATOM 1809 C CA . THR A 1 219 ? -20.969 4.425 28.014 1.00 52.66 219 THR A CA 1
ATOM 1810 C C . THR A 1 219 ? -21.485 4.148 26.605 1.00 52.66 219 THR A C 1
ATOM 1812 O O . THR A 1 219 ? -20.718 4.101 25.641 1.00 52.66 219 THR A O 1
ATOM 1815 N N . PHE A 1 220 ? -22.798 3.956 26.475 1.00 52.22 220 PHE A N 1
ATOM 1816 C CA . PHE A 1 220 ? -23.453 3.953 25.171 1.00 52.22 220 PHE A CA 1
ATOM 1817 C C . PHE A 1 220 ? -23.728 5.401 24.734 1.00 52.22 220 PHE A C 1
ATOM 1819 O O . PHE A 1 220 ? -24.207 6.176 25.563 1.00 52.22 220 PHE A O 1
ATOM 1826 N N . PRO A 1 221 ? -23.484 5.772 23.460 1.00 51.03 221 PRO A N 1
ATOM 1827 C CA . PRO A 1 221 ? -23.897 7.071 22.913 1.00 51.03 221 PRO A CA 1
ATOM 1828 C C . PRO A 1 221 ? -25.399 7.317 23.125 1.00 51.03 221 PRO A C 1
ATOM 1830 O O . PRO A 1 221 ? -26.154 6.354 23.290 1.00 51.03 221 PRO A O 1
ATOM 1833 N N . ASP A 1 222 ? -25.860 8.566 23.115 1.00 48.94 222 ASP A N 1
ATOM 1834 C CA . ASP A 1 222 ? -27.294 8.894 23.215 1.00 48.94 222 ASP A CA 1
ATOM 1835 C C . ASP A 1 222 ? -28.104 8.286 22.044 1.00 48.94 222 ASP A C 1
ATOM 1837 O O . ASP A 1 222 ? -27.561 8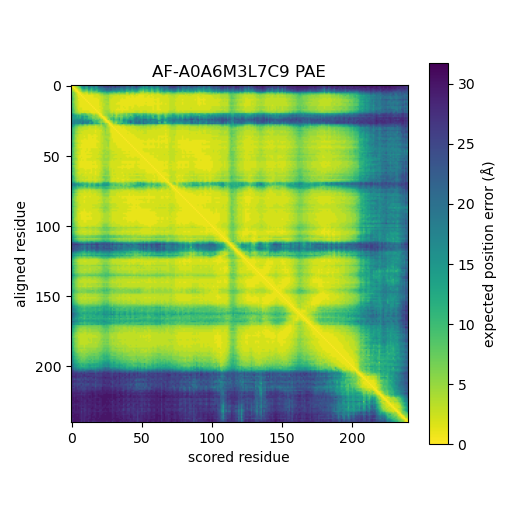.058 20.968 1.00 48.94 222 ASP A O 1
ATOM 1841 N N . MET A 1 223 ? -29.403 8.013 22.216 1.00 43.62 223 MET A N 1
ATOM 1842 C CA . MET A 1 223 ? -30.293 7.420 21.196 1.00 43.62 223 MET A CA 1
ATOM 1843 C C . MET A 1 223 ? -30.252 8.143 19.836 1.00 43.62 223 MET A C 1
ATOM 1845 O O . MET A 1 223 ? -30.362 7.490 18.795 1.00 43.62 223 MET A O 1
ATOM 1849 N N . HIS A 1 224 ? -30.036 9.461 19.814 1.00 42.53 224 HIS A N 1
ATOM 1850 C CA . HIS A 1 224 ? -29.855 10.215 18.569 1.00 42.53 224 HIS A CA 1
ATOM 1851 C C . HIS A 1 224 ? -28.478 9.997 17.923 1.00 42.53 224 HIS A C 1
ATOM 1853 O O . HIS A 1 224 ? -28.391 9.819 16.706 1.00 42.53 224 HIS A O 1
ATOM 1859 N N . GLU A 1 225 ? -27.412 9.908 18.721 1.00 47.62 225 GLU A N 1
ATOM 1860 C CA . GLU A 1 225 ? -26.077 9.516 18.252 1.00 47.62 225 GLU A CA 1
ATOM 1861 C C . G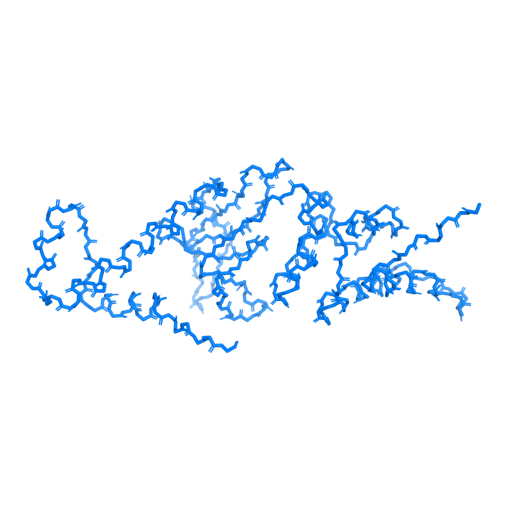LU A 1 225 ? -26.027 8.036 17.839 1.00 47.62 225 GLU A C 1
ATOM 1863 O O . GLU A 1 225 ? -25.271 7.676 16.938 1.00 47.62 225 GLU A O 1
ATOM 1868 N N . ARG A 1 226 ? -26.875 7.179 18.433 1.00 54.41 226 ARG A N 1
ATOM 1869 C CA . ARG A 1 226 ? -27.033 5.758 18.080 1.00 54.41 226 ARG A CA 1
ATOM 1870 C C . ARG A 1 226 ? -27.574 5.588 16.678 1.00 54.41 226 ARG A C 1
ATOM 1872 O O . ARG A 1 226 ? -27.053 4.747 15.965 1.00 54.41 226 ARG A O 1
ATOM 1879 N N . ARG A 1 227 ? -28.564 6.376 16.252 1.00 42.47 227 ARG A N 1
ATOM 1880 C CA . ARG A 1 227 ? -29.102 6.278 14.886 1.00 42.47 227 ARG A CA 1
ATOM 1881 C C . ARG A 1 227 ? -28.034 6.642 13.854 1.00 42.47 227 ARG A C 1
ATOM 1883 O O . ARG A 1 227 ? -27.828 5.890 12.913 1.00 42.47 227 ARG A O 1
ATOM 1890 N N . ALA A 1 228 ? -27.254 7.692 14.118 1.00 45.16 228 ALA A N 1
ATOM 1891 C CA . ALA A 1 228 ? -26.116 8.075 13.286 1.00 45.16 228 ALA A CA 1
ATOM 1892 C C . ALA A 1 228 ? -24.956 7.057 13.334 1.00 45.16 228 ALA A C 1
ATOM 1894 O O . ALA A 1 228 ? -24.326 6.795 12.312 1.00 45.16 228 ALA A O 1
ATOM 1895 N N . ALA A 1 229 ? -24.655 6.457 14.490 1.00 45.59 229 ALA A N 1
ATOM 1896 C CA . ALA A 1 229 ? -23.625 5.422 14.624 1.00 45.59 229 ALA A CA 1
ATOM 1897 C C . ALA A 1 229 ? -24.052 4.095 13.979 1.00 45.59 229 ALA A C 1
ATOM 1899 O O . ALA A 1 229 ? -23.237 3.438 13.343 1.00 45.59 229 ALA A O 1
ATOM 1900 N N . PHE A 1 230 ? -25.328 3.730 14.084 1.00 43.62 230 PHE A N 1
ATOM 1901 C CA . PHE A 1 230 ? -25.920 2.538 13.488 1.00 43.62 230 PHE A CA 1
ATOM 1902 C C . PHE A 1 230 ? -26.066 2.691 11.970 1.00 43.62 230 PHE A C 1
ATOM 1904 O O . PHE A 1 230 ? -25.707 1.770 11.252 1.00 43.62 230 PHE A O 1
ATOM 1911 N N . GLU A 1 231 ? -26.458 3.862 11.460 1.00 43.47 231 GLU A N 1
ATOM 1912 C CA . GLU A 1 231 ? -26.443 4.184 10.021 1.00 43.47 231 GLU A CA 1
ATOM 1913 C C . GLU A 1 231 ? -25.015 4.243 9.449 1.00 43.47 231 GLU A C 1
ATOM 1915 O O . GLU A 1 231 ? -24.793 3.847 8.307 1.00 43.47 231 GLU A O 1
ATOM 1920 N N . ASN A 1 232 ? -24.019 4.657 10.244 1.00 46.94 232 ASN A N 1
ATOM 1921 C CA . ASN A 1 232 ? -22.608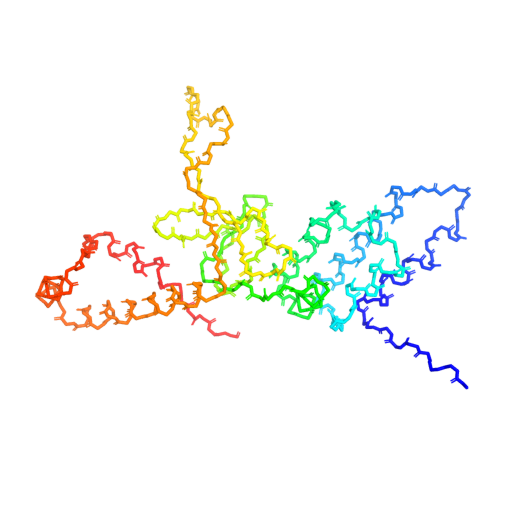 4.592 9.849 1.00 46.94 232 ASN A CA 1
ATOM 1922 C C . ASN A 1 232 ? -21.990 3.182 9.976 1.00 46.94 232 ASN A C 1
ATOM 1924 O O . ASN A 1 232 ? -21.018 2.908 9.278 1.00 46.94 232 ASN A O 1
ATOM 1928 N N . MET A 1 233 ? -22.519 2.301 10.838 1.00 42.00 233 MET A N 1
ATOM 1929 C CA . MET A 1 233 ? -22.064 0.906 11.016 1.00 42.00 233 MET A CA 1
ATOM 1930 C C . MET A 1 233 ? -22.821 -0.100 10.128 1.00 42.00 233 MET A C 1
ATOM 1932 O O . MET A 1 233 ? -22.305 -1.182 9.855 1.00 42.00 233 MET A O 1
ATOM 1936 N N . MET A 1 234 ? -24.026 0.241 9.664 1.00 36.41 234 MET A N 1
ATOM 1937 C CA . MET A 1 234 ? -24.860 -0.534 8.740 1.00 36.41 234 MET A CA 1
ATOM 1938 C C . MET A 1 234 ? -24.782 0.066 7.329 1.00 36.41 234 MET A C 1
ATOM 1940 O O . MET A 1 234 ? -25.784 0.520 6.780 1.00 36.41 234 MET A O 1
ATOM 1944 N N . VAL A 1 235 ? -23.609 0.047 6.691 1.00 41.25 235 VAL A N 1
ATOM 1945 C CA . VAL A 1 235 ? -23.614 0.079 5.220 1.00 41.25 235 VAL A CA 1
ATOM 1946 C C . VAL A 1 235 ? -24.050 -1.317 4.770 1.00 41.25 235 VAL A C 1
ATOM 1948 O O . VAL A 1 235 ? -23.425 -2.298 5.181 1.00 41.25 235 VAL A O 1
ATOM 1951 N N . PRO A 1 236 ? -25.134 -1.457 3.987 1.00 36.41 236 PRO A N 1
ATOM 1952 C CA . PRO A 1 236 ? -25.668 -2.763 3.652 1.00 36.41 236 PRO A CA 1
ATOM 1953 C C . PRO A 1 236 ? -24.614 -3.559 2.885 1.00 36.41 236 PRO A C 1
ATOM 1955 O O . PRO A 1 236 ? -24.140 -3.132 1.831 1.00 36.41 236 PRO A O 1
ATOM 1958 N N . THR A 1 237 ? -24.295 -4.747 3.396 1.00 38.53 237 THR A N 1
ATOM 1959 C CA . THR A 1 237 ? -23.736 -5.854 2.621 1.00 38.53 237 THR A CA 1
ATOM 1960 C C . THR A 1 237 ? -24.722 -6.181 1.505 1.00 38.53 237 THR A C 1
ATOM 1962 O O . THR A 1 237 ? -25.581 -7.048 1.644 1.00 38.53 237 THR A O 1
ATOM 1965 N N . LYS A 1 238 ? -24.661 -5.438 0.400 1.00 33.44 238 LYS A N 1
ATOM 1966 C CA . LYS A 1 238 ? -25.210 -5.904 -0.865 1.00 33.44 238 LYS A CA 1
ATOM 1967 C C . LYS A 1 238 ? -24.156 -6.811 -1.475 1.00 33.44 238 LYS A C 1
ATOM 1969 O O . LYS A 1 238 ? -23.252 -6.347 -2.160 1.00 33.44 238 LYS A O 1
ATOM 1974 N N . GLU A 1 239 ? -24.273 -8.095 -1.162 1.00 38.62 239 GLU A N 1
ATOM 1975 C CA . GLU A 1 239 ? -23.720 -9.151 -2.000 1.00 38.62 239 GLU A CA 1
ATOM 1976 C C . GLU A 1 239 ? -24.334 -9.017 -3.403 1.00 38.62 239 GLU A C 1
ATOM 1978 O O . GLU A 1 239 ? -25.560 -9.006 -3.562 1.00 38.62 239 GLU A O 1
ATOM 1983 N N . LYS A 1 240 ? -23.469 -8.857 -4.402 1.00 34.16 240 LYS A N 1
ATOM 1984 C CA . LYS A 1 240 ? -23.687 -9.233 -5.797 1.00 34.16 240 LYS A CA 1
ATOM 1985 C C . LYS A 1 240 ? -22.366 -9.730 -6.356 1.00 34.16 240 LYS A C 1
ATOM 1987 O O . LYS A 1 240 ? -21.340 -9.084 -6.046 1.00 34.16 240 LYS A O 1
#

Sequence (240 aa):
MEEKVKLSPAVQLVDLVWRNSFKGKRVTSWTRFNGVLQDALGLAIEAGMIFDKADFQFINDSYQFGYWGGNDGHMLGERYYAMATRYKNVSASQSFEAWKQRPPYIFDDVFFDRFFGHEKFLHARLVIRSGFKWNNEAVWVTSFAEDGTYLVACSYKDREKNEKGYPIGTEKIEHLYKITVGDLRKERQRRKTLAHIYKCADAMGTHFYSWLADLLKITFPDMHERRAAFENMMVPTKEK

Radius of gyration: 22.87 Å; Cα contacts (8 Å, |Δi|>4): 292; chains: 1; bounding box: 54×60×68 Å

pLDDT: mean 83.41, std 17.68, range [33.44, 98.56]

Nearest PDB structures (foldseek):
  6r6g-assembly1_AB  TM=3.904E-01  e=3.866E+00  Canis lupus familiaris
  3mgd-assembly2_B  TM=1.629E-01  e=1.439E+00  Clostridium acetobutylicum

Mean predicted aligned error: 9.77 Å

Organism: NCBI:txid1070528